Protein AF-A0A453Q6X0-F1 (afdb_monomer)

Sequence (307 aa):
RCALESARAFFRGRHAAYLYRAGRNLEDGELSPACMADAFRCLGKAARAALCAIARHLRLRTDVFNQLLDDTPLPVNEVSSSELLVAYTHEQLQSGQTLMGCPSRSSMPQVDRGFVTLVASDYPGIEVCDPNGHWYLADGVSGPNNLLLLTGRALSHVTAGLCPISQYRVTNENRASLTFRLVPHANAILDCSPILAAGHCIRRVYQPIPASQFMDDSYAEEHAVSSHLEEPSESQGNFVSDPSLRSVLSDPLSGAFLEDAMVLQCGHSFGGVMLKKVIEMARCTICNGEVDPSSLFPNLVFCYEQL

InterPro domains:
  IPR027443 Isopenicillin N synthase-like superfamily [G3DSA:2.60.120.330] (25-223)

pLDDT: mean 77.74, std 18.48, range [28.22, 97.06]

Mean predicted aligned error: 14.24 Å

Radius of gyration: 21.09 Å; Cα contacts (8 Å, |Δi|>4): 521; chains: 1; bounding box: 69×43×52 Å

Organism: Aegilops tauschii subsp. strangulata (NCBI:txid200361)

Solvent-accessible surface area (backbone atoms only — not comparable to full-atom values): 17882 Å² total; per-residue (Å²): 95,71,40,54,56,28,42,47,62,67,37,66,96,45,80,50,72,47,81,45,43,56,66,59,80,76,59,96,86,64,84,74,55,56,53,52,70,59,47,46,52,54,50,50,53,52,52,53,50,49,50,25,52,51,26,46,75,72,64,44,60,56,65,71,62,56,82,36,39,65,62,87,75,66,60,90,94,41,59,51,64,32,40,33,40,36,38,35,39,64,82,72,82,88,74,98,71,88,78,85,87,72,82,83,63,39,82,48,81,41,68,50,64,28,37,40,33,42,38,39,44,77,51,57,36,37,30,35,50,48,94,87,72,49,76,41,72,69,32,73,80,43,46,82,87,48,70,48,79,40,35,5,46,47,35,15,48,36,44,58,54,76,43,64,63,41,38,32,30,41,78,49,56,68,30,37,36,41,40,36,39,44,30,56,23,62,87,22,70,45,42,35,63,68,41,46,73,63,70,49,87,70,59,86,86,59,58,74,40,48,32,45,58,53,58,50,53,54,50,53,48,66,71,55,56,83,73,64,90,80,84,83,76,90,77,96,74,86,87,70,89,74,75,52,68,66,63,73,50,19,18,90,77,71,66,45,69,30,46,68,18,29,28,41,88,88,70,53,70,37,12,63,61,52,31,55,50,32,58,76,64,35,28,38,90,84,80,65,44,83,47,59,79,89,62,53,42,76,34,69,89,40,42,80,87,83,123

Secondary structure (DSSP, 8-state):
-HHHHHHHHHTTT--EEEEE-TTPPPPTT----TTHHHHHHHHHHHHHHHHHHHHHHTT--TTTTGGGS--SSPPTTPPPS-EEEEEE-------S---SS----TTS-EE--SSEEEEEESS--EEEE-TTS-EEESSTT--TT--EEEE-HHHHHHTTTSSPPPEEEE---S-EEEEEEE---TT-EE--HHHHHTTPPPPTT---EEHHHHHHHHHHHHHHTTS---PPPP-------PPPHHHHHB-TTT--B-TT-EE-TTS-EE-HHHHHHHHHHTB-TTT--B--GGG-EE-TTT--S--

Structure (mmCIF, N/CA/C/O backbone):
data_AF-A0A453Q6X0-F1
#
_entry.id   AF-A0A453Q6X0-F1
#
loop_
_atom_site.group_PDB
_atom_site.id
_atom_site.type_symbol
_atom_site.label_atom_id
_atom_site.label_alt_id
_atom_site.label_comp_id
_atom_site.label_asym_id
_atom_site.label_entity_id
_atom_site.label_seq_id
_atom_site.pdbx_PDB_ins_code
_atom_site.Cartn_x
_atom_site.Cartn_y
_atom_site.Cartn_z
_atom_site.occupancy
_atom_site.B_iso_or_equiv
_atom_site.auth_seq_id
_atom_site.auth_comp_id
_atom_site.auth_asym_id
_atom_site.auth_atom_id
_atom_site.pdbx_PDB_model_num
ATOM 1 N N . ARG A 1 1 ? 5.438 -10.560 -11.355 1.00 78.50 1 ARG A N 1
ATOM 2 C CA . ARG A 1 1 ? 6.439 -11.280 -12.181 1.00 78.50 1 ARG A CA 1
ATOM 3 C C . ARG A 1 1 ? 6.701 -10.613 -13.535 1.00 78.50 1 ARG A C 1
ATOM 5 O O . ARG A 1 1 ? 7.799 -10.104 -13.687 1.00 78.50 1 ARG A O 1
ATOM 12 N N . CYS A 1 2 ? 5.736 -10.526 -14.463 1.00 85.12 2 CYS A N 1
ATOM 13 C CA . CYS A 1 2 ? 5.959 -9.925 -15.797 1.00 85.12 2 CYS A CA 1
ATOM 14 C C . CYS A 1 2 ? 6.582 -8.518 -15.740 1.00 85.12 2 CYS A C 1
ATOM 16 O O . CYS A 1 2 ? 7.540 -8.230 -16.444 1.00 85.12 2 CYS A O 1
ATOM 18 N N . ALA A 1 3 ? 6.099 -7.669 -14.830 1.00 86.50 3 ALA A N 1
ATOM 19 C CA . ALA A 1 3 ? 6.647 -6.331 -14.611 1.00 86.50 3 ALA A CA 1
ATOM 20 C C . ALA A 1 3 ? 8.108 -6.321 -14.121 1.00 86.50 3 ALA A C 1
ATOM 22 O O . ALA A 1 3 ? 8.879 -5.457 -14.518 1.00 86.50 3 ALA A O 1
ATOM 23 N N . LEU A 1 4 ? 8.511 -7.300 -13.306 1.00 86.56 4 LEU A N 1
ATOM 24 C CA . LEU A 1 4 ? 9.876 -7.422 -12.786 1.00 86.56 4 LEU A CA 1
ATOM 25 C C . LEU A 1 4 ? 10.843 -7.896 -13.884 1.00 86.56 4 LEU A C 1
ATOM 27 O O . LEU A 1 4 ? 11.937 -7.361 -14.039 1.00 86.56 4 LEU A O 1
ATOM 31 N N . GLU A 1 5 ? 10.404 -8.860 -14.696 1.00 86.88 5 GLU A N 1
ATOM 32 C CA . GLU A 1 5 ? 11.143 -9.327 -15.874 1.00 86.88 5 GLU A CA 1
ATOM 33 C C . GLU A 1 5 ? 11.280 -8.206 -16.915 1.00 86.88 5 GLU A C 1
ATOM 35 O O . GLU A 1 5 ? 12.369 -7.995 -17.455 1.00 86.88 5 GLU A O 1
ATOM 40 N N . SER A 1 6 ? 10.212 -7.430 -17.136 1.00 86.12 6 SER A N 1
ATOM 41 C CA . SER A 1 6 ? 10.256 -6.254 -18.004 1.00 86.12 6 SER A CA 1
ATOM 42 C C . SER A 1 6 ? 11.186 -5.173 -17.465 1.00 86.12 6 SER A C 1
ATOM 44 O O . SER A 1 6 ? 11.916 -4.586 -18.257 1.00 86.12 6 SER A O 1
ATOM 46 N N . ALA A 1 7 ? 11.176 -4.900 -16.159 1.00 83.56 7 ALA A N 1
ATOM 47 C CA . ALA A 1 7 ? 12.084 -3.941 -15.537 1.00 83.56 7 ALA A CA 1
ATOM 48 C C . ALA A 1 7 ? 13.543 -4.350 -15.757 1.00 83.56 7 ALA A C 1
ATOM 50 O O . ALA A 1 7 ? 14.351 -3.560 -16.240 1.00 83.56 7 ALA A O 1
ATOM 51 N N . ARG A 1 8 ? 13.866 -5.622 -15.500 1.00 82.56 8 ARG A N 1
ATOM 52 C CA . ARG A 1 8 ? 15.209 -6.160 -15.728 1.00 82.56 8 ARG A CA 1
ATOM 53 C C . ARG A 1 8 ? 15.621 -6.051 -17.196 1.00 82.56 8 ARG A C 1
ATOM 55 O O . ARG A 1 8 ? 16.761 -5.700 -17.468 1.00 82.56 8 ARG A O 1
ATOM 62 N N . ALA A 1 9 ? 14.724 -6.358 -18.136 1.00 85.00 9 ALA A N 1
ATOM 63 C CA . ALA A 1 9 ? 14.991 -6.228 -19.569 1.00 85.00 9 ALA A CA 1
ATOM 64 C C . ALA A 1 9 ? 15.218 -4.766 -19.988 1.00 85.00 9 ALA A C 1
ATOM 66 O O . ALA A 1 9 ? 16.146 -4.489 -20.745 1.00 85.00 9 ALA A O 1
ATOM 67 N N . PHE A 1 10 ? 14.401 -3.853 -19.463 1.00 83.38 10 PHE A N 1
ATOM 68 C CA . PHE A 1 10 ? 14.448 -2.421 -19.747 1.00 83.38 10 PHE A CA 1
ATOM 69 C C . PHE A 1 10 ? 15.750 -1.771 -19.261 1.00 83.38 10 PHE A C 1
ATOM 71 O O . PHE A 1 10 ? 16.354 -0.978 -19.979 1.00 83.38 10 PHE A O 1
ATOM 78 N N . PHE A 1 11 ? 16.224 -2.157 -18.074 1.00 81.19 11 PHE A N 1
ATOM 79 C CA . PHE A 1 11 ? 17.440 -1.612 -17.467 1.00 81.19 11 PHE A CA 1
ATOM 80 C C . PHE A 1 11 ? 18.715 -2.417 -17.756 1.00 81.19 11 PHE A C 1
ATOM 82 O O . PHE A 1 11 ? 19.751 -2.158 -17.144 1.00 81.19 11 PHE A O 1
ATOM 89 N N . ARG A 1 12 ? 18.695 -3.387 -18.685 1.00 74.38 12 ARG A N 1
ATOM 90 C CA . ARG A 1 12 ? 19.903 -4.169 -19.012 1.00 74.38 12 ARG A CA 1
ATOM 91 C C . ARG A 1 12 ? 21.074 -3.245 -19.360 1.00 74.38 12 ARG A C 1
ATOM 93 O O . ARG A 1 12 ? 21.034 -2.528 -20.357 1.00 74.38 12 ARG A O 1
ATOM 100 N N . GLY A 1 13 ? 22.130 -3.308 -18.546 1.00 61.44 13 GLY A N 1
ATOM 101 C CA . GLY A 1 13 ? 23.360 -2.535 -18.734 1.00 61.44 13 GLY A CA 1
ATOM 102 C C . GLY A 1 13 ? 23.286 -1.071 -18.289 1.00 61.44 13 GLY A C 1
ATOM 103 O O . GLY A 1 13 ? 24.165 -0.297 -18.661 1.00 61.44 13 GLY A O 1
ATOM 104 N N . ARG A 1 14 ? 22.258 -0.663 -17.529 1.00 66.62 14 ARG A N 1
ATOM 105 C CA . ARG A 1 14 ? 22.134 0.692 -16.968 1.00 66.62 14 ARG A CA 1
ATOM 106 C C . ARG A 1 14 ? 21.664 0.633 -15.516 1.00 66.62 14 ARG A C 1
ATOM 108 O O . ARG A 1 14 ? 20.667 -0.015 -15.219 1.00 66.62 14 ARG A O 1
ATOM 115 N N . HIS A 1 15 ? 22.333 1.371 -14.633 1.00 62.19 15 HIS A N 1
ATOM 116 C CA . HIS A 1 15 ? 21.736 1.739 -13.351 1.00 62.19 15 HIS A CA 1
ATOM 117 C C . HIS A 1 15 ? 20.676 2.793 -13.608 1.00 62.19 15 HIS A C 1
ATOM 119 O O . HIS A 1 15 ? 20.995 3.878 -14.097 1.00 62.19 15 HIS A O 1
ATOM 125 N N . ALA A 1 16 ? 19.429 2.479 -13.294 1.00 74.94 16 ALA A N 1
ATOM 126 C CA . ALA A 1 16 ? 18.369 3.462 -13.370 1.00 74.94 16 ALA A CA 1
ATOM 127 C C . ALA A 1 16 ? 17.173 3.049 -12.516 1.00 74.94 16 ALA A C 1
ATOM 129 O O . ALA A 1 16 ? 16.950 1.876 -12.203 1.00 74.94 16 ALA A O 1
ATOM 130 N N . ALA A 1 17 ? 16.410 4.069 -12.147 1.00 83.50 17 ALA A N 1
ATOM 131 C CA . ALA A 1 17 ? 15.109 3.936 -11.537 1.00 83.50 17 ALA A CA 1
ATOM 132 C C . ALA A 1 17 ? 14.078 4.629 -12.430 1.00 83.50 17 ALA A C 1
ATOM 134 O O . ALA A 1 17 ? 14.385 5.619 -13.093 1.00 83.50 17 ALA A O 1
ATOM 135 N N . TYR A 1 18 ? 12.862 4.098 -12.453 1.00 85.62 18 TYR A N 1
ATOM 136 C CA . TYR A 1 18 ? 11.729 4.661 -13.172 1.00 85.62 18 TYR A CA 1
ATOM 137 C C . TYR A 1 18 ? 10.544 4.786 -12.222 1.00 85.62 18 TYR A C 1
ATOM 139 O O . TYR A 1 18 ? 10.193 3.826 -11.534 1.00 85.62 18 TYR A O 1
ATOM 147 N N . LEU A 1 19 ? 9.938 5.971 -12.179 1.00 89.50 19 LEU A N 1
ATOM 148 C CA . LEU A 1 19 ? 8.783 6.258 -11.339 1.00 89.50 19 LEU A CA 1
ATOM 149 C C . LEU A 1 19 ? 7.517 6.289 -12.194 1.00 89.50 19 LEU A C 1
ATOM 151 O O . LEU A 1 19 ? 7.343 7.165 -13.039 1.00 89.50 19 LEU A O 1
ATOM 155 N N . TYR A 1 20 ? 6.612 5.354 -11.931 1.00 90.44 20 TYR A N 1
ATOM 156 C CA . TYR A 1 20 ? 5.294 5.303 -12.541 1.00 90.44 20 TYR A CA 1
ATOM 157 C C . TYR A 1 20 ? 4.231 5.865 -11.588 1.00 90.44 20 TYR A C 1
ATOM 159 O O . TYR A 1 20 ? 4.155 5.468 -10.422 1.00 90.44 20 TYR A O 1
ATOM 167 N N . ARG A 1 21 ? 3.363 6.738 -12.108 1.00 90.25 21 ARG A N 1
ATOM 168 C CA . ARG A 1 21 ? 2.123 7.177 -11.452 1.00 90.25 21 ARG A CA 1
ATOM 169 C C . ARG A 1 21 ? 0.965 7.063 -12.438 1.00 90.25 21 ARG A C 1
ATOM 171 O O . ARG A 1 21 ? 1.082 7.509 -13.579 1.00 90.25 21 ARG A O 1
ATOM 178 N N . ALA A 1 22 ? -0.147 6.473 -12.006 1.00 89.06 22 ALA A N 1
ATOM 179 C CA . ALA A 1 22 ? -1.348 6.386 -12.833 1.00 89.06 22 ALA A CA 1
ATOM 180 C C . ALA A 1 22 ? -1.922 7.788 -13.112 1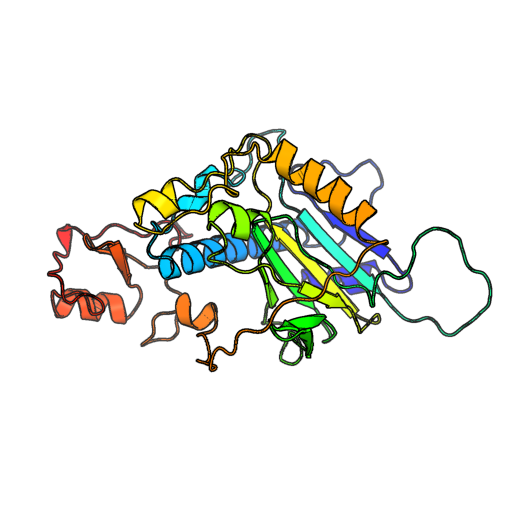.00 89.06 22 ALA A C 1
ATOM 182 O O . ALA A 1 22 ? -1.856 8.663 -12.253 1.00 89.06 22 ALA A O 1
ATOM 183 N N . GLY A 1 23 ? -2.447 8.006 -14.319 1.00 84.38 23 GLY A N 1
ATOM 184 C CA . GLY A 1 23 ? -2.973 9.307 -14.758 1.00 84.38 23 GLY A CA 1
ATOM 185 C C . GLY A 1 23 ? -1.914 10.318 -15.222 1.00 84.38 23 GLY A C 1
ATOM 186 O O . GLY A 1 23 ? -2.263 11.322 -15.837 1.00 84.38 23 GLY A O 1
ATOM 187 N N . ARG A 1 24 ? -0.615 10.056 -15.002 1.00 83.44 24 ARG A N 1
ATOM 188 C CA . ARG A 1 24 ? 0.470 10.881 -15.555 1.00 83.44 24 ARG A CA 1
ATOM 189 C C . ARG A 1 24 ? 0.661 10.562 -17.041 1.00 83.44 24 ARG A C 1
ATOM 191 O O . ARG A 1 24 ? 0.885 9.408 -17.402 1.00 83.44 24 ARG A O 1
ATOM 198 N N . ASN A 1 25 ? 0.631 11.590 -17.886 1.00 71.44 25 ASN A N 1
ATOM 199 C CA . ASN A 1 25 ? 1.015 11.456 -19.289 1.00 71.44 25 ASN A CA 1
ATOM 200 C C . ASN A 1 25 ? 2.536 11.282 -19.391 1.00 71.44 25 ASN A C 1
ATOM 202 O O . ASN A 1 25 ? 3.287 12.022 -18.755 1.00 71.44 25 ASN A O 1
ATOM 206 N N . LEU A 1 26 ? 2.974 10.300 -20.179 1.00 66.56 26 LEU A N 1
ATOM 207 C CA . LEU A 1 26 ? 4.373 10.178 -20.585 1.00 66.56 26 LEU A CA 1
ATOM 208 C C . LEU A 1 26 ? 4.718 11.373 -21.475 1.00 66.56 26 LEU A C 1
ATOM 210 O O . LEU A 1 26 ? 3.957 11.691 -22.390 1.00 66.56 26 LEU A O 1
ATOM 214 N N . GLU A 1 27 ? 5.837 12.037 -21.198 1.00 68.31 27 GLU A N 1
ATOM 215 C CA . GLU A 1 27 ? 6.343 13.079 -22.091 1.00 68.31 27 GLU A CA 1
ATOM 216 C C . GLU A 1 27 ? 6.823 12.449 -23.408 1.00 68.31 27 GLU A C 1
ATOM 218 O O . GLU A 1 27 ? 7.239 11.285 -23.441 1.00 68.31 27 GLU A O 1
ATOM 223 N N . ASP A 1 28 ? 6.754 13.204 -24.509 1.00 51.12 28 ASP A N 1
ATOM 224 C CA . ASP A 1 28 ? 7.147 12.715 -25.834 1.00 51.12 28 ASP A CA 1
ATOM 225 C C . ASP A 1 28 ? 8.593 12.180 -25.814 1.00 51.12 28 ASP A C 1
ATOM 227 O O . ASP A 1 28 ? 9.557 12.924 -25.638 1.00 51.12 28 ASP A O 1
ATOM 231 N N . GLY A 1 29 ? 8.742 10.865 -26.011 1.00 59.56 29 GLY A N 1
ATOM 232 C CA . GLY A 1 29 ? 10.034 10.171 -26.046 1.00 59.56 29 GLY A CA 1
ATOM 233 C C . GLY A 1 29 ? 10.460 9.478 -24.744 1.00 59.56 29 GLY A C 1
ATOM 234 O O . GLY A 1 29 ? 11.485 8.790 -24.750 1.00 59.56 29 GLY A O 1
ATOM 235 N N . GLU A 1 30 ? 9.696 9.586 -23.651 1.00 69.94 30 GLU A N 1
ATOM 236 C CA . GLU A 1 30 ? 9.979 8.851 -22.412 1.00 69.94 30 GLU A CA 1
ATOM 237 C C . GLU A 1 30 ? 9.605 7.366 -22.581 1.00 69.94 30 GLU A C 1
ATOM 239 O O . GLU A 1 30 ? 8.441 6.992 -22.734 1.00 69.94 30 GLU A O 1
ATOM 244 N N . LEU A 1 31 ? 10.610 6.486 -22.586 1.00 77.31 31 LEU A N 1
ATOM 245 C CA . LEU A 1 31 ? 10.380 5.043 -22.627 1.00 77.31 31 LEU A CA 1
ATOM 246 C C . LEU A 1 31 ? 10.030 4.545 -21.221 1.00 77.31 31 LEU A C 1
ATOM 248 O O . LEU A 1 31 ? 10.704 4.887 -20.252 1.00 77.31 31 LEU A O 1
ATOM 252 N N . SER A 1 32 ? 9.015 3.689 -21.118 1.00 82.56 32 SER A N 1
ATOM 253 C CA . SER A 1 32 ? 8.629 3.039 -19.864 1.00 82.56 32 SER A CA 1
ATOM 254 C C . SER A 1 32 ? 8.805 1.522 -19.954 1.00 82.56 32 SER A C 1
ATOM 256 O O . SER A 1 32 ? 8.645 0.942 -21.035 1.00 82.56 32 SER A O 1
ATOM 258 N N . PRO A 1 33 ? 9.123 0.844 -18.836 1.00 85.06 33 PRO A N 1
ATOM 259 C CA . PRO A 1 33 ? 9.022 -0.605 -18.774 1.00 85.06 33 PRO A CA 1
ATOM 260 C C . PRO A 1 33 ? 7.600 -1.068 -19.141 1.00 85.06 33 PRO A C 1
ATOM 262 O O . PRO A 1 33 ? 6.609 -0.413 -18.817 1.00 85.06 33 PRO A O 1
ATOM 265 N N . ALA A 1 34 ? 7.470 -2.221 -19.793 1.00 86.94 34 ALA A N 1
ATOM 266 C CA . ALA A 1 34 ? 6.162 -2.792 -20.093 1.00 86.94 34 ALA A CA 1
ATOM 267 C C . ALA A 1 34 ? 5.459 -3.282 -18.812 1.00 86.94 34 ALA A C 1
ATOM 269 O O . ALA A 1 34 ? 6.093 -3.600 -17.805 1.00 86.94 34 ALA A O 1
ATOM 270 N N . CYS A 1 35 ? 4.129 -3.410 -18.868 1.00 89.44 35 CYS A N 1
ATOM 271 C CA . CYS A 1 35 ? 3.278 -3.918 -17.779 1.00 89.44 35 CYS A CA 1
ATOM 272 C C . CYS A 1 35 ? 3.203 -3.035 -16.513 1.00 89.44 35 CYS A C 1
ATOM 274 O O . CYS A 1 35 ? 2.680 -3.497 -15.498 1.00 89.44 35 CYS A O 1
ATOM 276 N N . MET A 1 36 ? 3.694 -1.787 -16.530 1.00 91.00 36 MET A N 1
ATOM 277 C CA . MET A 1 36 ? 3.682 -0.922 -15.334 1.00 91.00 36 MET A CA 1
ATOM 278 C C . MET A 1 36 ? 2.273 -0.554 -14.873 1.00 91.00 36 MET A C 1
ATOM 280 O O . MET A 1 36 ? 1.993 -0.616 -13.680 1.00 91.00 36 MET A O 1
ATOM 284 N N . ALA A 1 37 ? 1.364 -0.264 -15.807 1.00 90.69 37 ALA A N 1
ATOM 285 C CA . ALA A 1 37 ? -0.033 0.022 -15.485 1.00 90.69 37 ALA A CA 1
ATOM 286 C C . ALA A 1 37 ? -0.723 -1.167 -14.790 1.00 90.69 37 ALA A C 1
ATOM 288 O O . ALA A 1 37 ? -1.415 -0.996 -13.787 1.00 90.69 37 ALA A O 1
ATOM 289 N N . ASP A 1 38 ? -0.491 -2.390 -15.275 1.00 92.12 38 ASP A N 1
ATOM 290 C CA . ASP A 1 38 ? -1.067 -3.596 -14.675 1.00 92.12 38 ASP A CA 1
ATOM 291 C C . ASP A 1 38 ? -0.429 -3.926 -13.328 1.00 92.12 38 ASP A C 1
ATOM 293 O O . ASP A 1 38 ? -1.135 -4.293 -12.390 1.00 92.12 38 ASP A O 1
ATOM 297 N N . ALA A 1 39 ? 0.887 -3.739 -13.194 1.00 92.75 39 ALA A N 1
ATOM 298 C CA . ALA A 1 39 ? 1.575 -3.888 -11.917 1.00 92.75 39 ALA A CA 1
ATOM 299 C C . ALA A 1 39 ? 1.044 -2.901 -10.876 1.00 92.75 39 ALA A C 1
ATOM 301 O O . ALA A 1 39 ? 0.718 -3.316 -9.766 1.00 92.75 39 ALA A O 1
ATOM 302 N N . PHE A 1 40 ? 0.902 -1.626 -11.245 1.00 93.94 40 PHE A N 1
ATOM 303 C CA . PHE A 1 40 ? 0.339 -0.587 -10.387 1.00 93.94 40 PHE A CA 1
ATOM 304 C C . PHE A 1 40 ? -1.074 -0.956 -9.935 1.00 93.94 40 PHE A C 1
ATOM 306 O O . PHE A 1 40 ? -1.373 -0.926 -8.745 1.00 93.94 40 PHE A O 1
ATOM 313 N N . ARG A 1 41 ? -1.928 -1.388 -10.871 1.00 92.88 41 ARG A N 1
ATOM 314 C CA . ARG A 1 41 ? -3.296 -1.824 -10.575 1.00 92.88 41 ARG A CA 1
ATOM 315 C C . ARG A 1 41 ? -3.312 -3.000 -9.598 1.00 92.88 41 ARG A C 1
ATOM 317 O O . ARG A 1 41 ? -3.993 -2.936 -8.580 1.00 92.88 41 ARG A O 1
ATOM 324 N N . CYS A 1 42 ? -2.560 -4.063 -9.880 1.00 92.88 42 CYS A N 1
ATOM 325 C CA . CYS A 1 42 ? -2.529 -5.270 -9.050 1.00 92.88 42 CYS A CA 1
ATOM 326 C C . CYS A 1 42 ? -1.951 -5.009 -7.653 1.00 92.88 42 CYS A C 1
ATOM 328 O O . CYS A 1 42 ? -2.519 -5.469 -6.662 1.00 92.88 42 CYS A O 1
ATOM 330 N N . LEU A 1 43 ? -0.855 -4.250 -7.558 1.00 94.12 43 LEU A N 1
ATOM 331 C CA . LEU A 1 43 ? -0.252 -3.877 -6.276 1.00 94.12 43 LEU A CA 1
ATOM 332 C C . LEU A 1 43 ? -1.165 -2.931 -5.489 1.00 94.12 43 LEU A C 1
ATOM 334 O O . LEU A 1 43 ? -1.324 -3.117 -4.287 1.00 94.12 43 LEU A O 1
ATOM 338 N N . GLY A 1 44 ? -1.855 -2.004 -6.157 1.00 94.50 44 GLY A N 1
ATOM 339 C CA . GLY A 1 44 ? -2.870 -1.153 -5.535 1.00 94.50 44 GLY A CA 1
ATOM 340 C C . GLY A 1 44 ? -4.018 -1.953 -4.919 1.00 94.50 44 GLY A C 1
ATOM 341 O O . GLY A 1 44 ? -4.393 -1.705 -3.772 1.00 94.50 44 GLY A O 1
ATOM 342 N N . LYS A 1 45 ? -4.528 -2.973 -5.625 1.00 93.06 45 LYS A N 1
ATOM 343 C CA . LYS A 1 45 ? -5.541 -3.894 -5.073 1.00 93.06 45 LYS A CA 1
ATOM 344 C C . LYS A 1 45 ? -5.019 -4.630 -3.836 1.00 93.06 45 LYS A C 1
ATOM 346 O O . LYS A 1 45 ? -5.697 -4.662 -2.810 1.00 93.06 45 LYS A O 1
ATOM 351 N N . ALA A 1 46 ? -3.806 -5.178 -3.912 1.00 94.31 46 ALA A N 1
ATOM 352 C CA . ALA A 1 46 ? -3.181 -5.885 -2.795 1.00 94.31 46 ALA A CA 1
ATOM 353 C C . ALA A 1 46 ? -2.951 -4.969 -1.579 1.00 94.31 46 ALA A C 1
ATOM 355 O O . ALA A 1 46 ? -3.197 -5.378 -0.445 1.00 94.31 46 ALA A O 1
ATOM 356 N N . ALA A 1 47 ? -2.540 -3.719 -1.803 1.00 95.69 47 ALA A N 1
ATOM 357 C CA . ALA A 1 47 ? -2.300 -2.741 -0.746 1.00 95.69 47 ALA A CA 1
ATOM 358 C C . ALA A 1 47 ? -3.598 -2.346 -0.026 1.00 95.69 47 ALA A C 1
ATOM 360 O O . ALA A 1 47 ? -3.635 -2.291 1.203 1.00 95.69 47 ALA A O 1
ATOM 361 N N . ARG A 1 48 ? -4.693 -2.146 -0.773 1.00 94.62 48 ARG A N 1
ATOM 362 C CA . ARG A 1 48 ? -6.022 -1.895 -0.191 1.00 94.62 48 ARG A CA 1
ATOM 363 C C . ARG A 1 48 ? -6.521 -3.094 0.616 1.00 94.62 48 ARG A C 1
ATOM 365 O O . ARG A 1 48 ? -7.012 -2.912 1.727 1.00 94.62 48 ARG A O 1
ATOM 372 N N . ALA A 1 49 ? -6.332 -4.315 0.116 1.00 93.31 49 ALA A N 1
ATOM 373 C CA . ALA A 1 49 ? -6.678 -5.527 0.861 1.00 93.31 49 ALA A CA 1
ATOM 374 C C . ALA A 1 49 ? -5.863 -5.661 2.163 1.00 93.31 49 ALA A C 1
ATOM 376 O O . ALA A 1 49 ? -6.418 -6.017 3.205 1.00 93.31 49 ALA A O 1
ATOM 377 N N . ALA A 1 50 ? -4.571 -5.314 2.133 1.00 94.88 50 ALA A N 1
ATOM 378 C CA . ALA A 1 50 ? -3.728 -5.260 3.326 1.00 94.88 50 ALA A CA 1
ATOM 379 C C . ALA A 1 50 ? -4.244 -4.232 4.347 1.00 94.88 50 ALA A C 1
ATOM 381 O O . ALA A 1 50 ? -4.366 -4.559 5.526 1.00 94.88 50 ALA A O 1
ATOM 382 N N . LEU A 1 51 ? -4.632 -3.029 3.909 1.00 94.69 51 LEU A N 1
ATOM 383 C CA . LEU A 1 51 ? -5.249 -2.032 4.793 1.00 94.69 51 LEU A CA 1
ATOM 384 C C . LEU A 1 51 ? -6.553 -2.525 5.424 1.00 94.69 51 LEU A C 1
ATOM 386 O O . LEU A 1 51 ? -6.784 -2.293 6.608 1.00 94.69 51 LEU A O 1
ATOM 390 N N . CYS A 1 52 ? -7.380 -3.246 4.672 1.00 91.94 52 CYS A N 1
ATOM 391 C CA . CYS A 1 52 ? -8.623 -3.812 5.195 1.00 91.94 52 CYS A CA 1
ATOM 392 C C . CYS A 1 52 ? -8.360 -4.901 6.248 1.00 91.94 52 CYS A C 1
ATOM 394 O O . CYS A 1 52 ? -9.075 -4.993 7.250 1.00 91.94 52 CYS A O 1
ATOM 396 N N . ALA A 1 53 ? -7.315 -5.713 6.056 1.00 92.12 53 ALA A N 1
ATOM 397 C CA . ALA A 1 53 ? -6.862 -6.683 7.052 1.00 92.12 53 ALA A CA 1
ATOM 398 C C . ALA A 1 53 ? -6.359 -5.996 8.332 1.00 92.12 53 ALA A C 1
ATOM 400 O O . ALA A 1 53 ? -6.721 -6.416 9.433 1.00 92.12 53 ALA A O 1
ATOM 401 N N . ILE A 1 54 ? -5.587 -4.915 8.192 1.00 91.75 54 ILE A N 1
ATOM 402 C CA . ILE A 1 54 ? -5.103 -4.105 9.316 1.00 91.75 54 ILE A CA 1
ATOM 403 C C . ILE A 1 54 ? -6.279 -3.465 10.064 1.00 91.75 54 ILE A C 1
ATOM 405 O O . ILE A 1 54 ? -6.365 -3.582 11.284 1.00 91.75 54 ILE A O 1
ATOM 409 N N . ALA A 1 55 ? -7.237 -2.870 9.350 1.00 89.81 55 ALA A N 1
ATOM 410 C CA . ALA A 1 55 ? -8.442 -2.296 9.943 1.00 89.81 55 ALA A CA 1
ATOM 411 C C . ALA A 1 55 ? -9.201 -3.328 10.793 1.00 89.81 55 ALA A C 1
ATOM 413 O O . ALA A 1 55 ? -9.536 -3.059 11.945 1.00 89.81 55 ALA A O 1
ATOM 414 N N . ARG A 1 56 ? -9.392 -4.547 10.270 1.00 89.19 56 ARG A N 1
ATOM 415 C CA . ARG A 1 56 ? -9.999 -5.662 11.017 1.00 89.19 56 ARG A CA 1
ATOM 416 C C . ARG A 1 56 ? -9.213 -6.041 12.263 1.00 89.19 56 ARG A C 1
ATOM 418 O O . ARG A 1 56 ? -9.821 -6.275 13.305 1.00 89.19 56 ARG A O 1
ATOM 425 N N . HIS A 1 57 ? -7.888 -6.117 12.160 1.00 87.69 57 HIS A N 1
ATOM 426 C CA . HIS A 1 57 ? -7.026 -6.426 13.300 1.00 87.69 57 HIS A CA 1
ATOM 427 C C . HIS A 1 57 ? -7.183 -5.383 14.418 1.00 87.69 57 HIS A C 1
ATOM 429 O O . HIS A 1 57 ? -7.280 -5.736 15.591 1.00 87.69 57 HIS A O 1
ATOM 435 N N . LEU A 1 58 ? -7.340 -4.112 14.042 1.00 85.81 58 LEU A N 1
ATOM 436 C CA . LEU A 1 58 ? -7.605 -2.998 14.956 1.00 85.81 58 LEU A CA 1
ATOM 437 C C . LEU A 1 58 ? -9.076 -2.876 15.399 1.00 85.81 58 LEU A C 1
ATOM 439 O O . LEU A 1 58 ? -9.412 -1.951 16.141 1.00 85.81 58 LEU A O 1
ATOM 443 N N . ARG A 1 59 ? -9.943 -3.813 14.982 1.00 86.62 59 ARG A N 1
ATOM 444 C CA . ARG A 1 59 ? -11.396 -3.834 15.241 1.00 86.62 59 ARG A CA 1
ATOM 445 C C . ARG A 1 59 ? -12.147 -2.626 14.670 1.00 86.62 59 ARG A C 1
ATOM 447 O O . ARG A 1 59 ? -13.131 -2.166 15.243 1.00 86.62 59 ARG A O 1
ATOM 454 N N . LEU A 1 60 ? -11.690 -2.127 13.528 1.00 84.38 60 LEU A N 1
ATOM 455 C CA . LEU A 1 60 ? -12.328 -1.061 12.761 1.00 84.38 60 LEU A CA 1
ATOM 456 C C . LEU A 1 60 ? -13.187 -1.645 11.635 1.00 84.38 60 LEU A C 1
ATOM 458 O O . LEU A 1 60 ? -13.053 -2.815 11.263 1.00 84.38 60 LEU A O 1
ATOM 462 N N . ARG A 1 61 ? -14.038 -0.802 11.038 1.00 86.88 61 ARG A N 1
ATOM 463 C CA . ARG A 1 61 ? -14.704 -1.146 9.774 1.00 86.88 61 ARG A CA 1
ATOM 464 C C . ARG A 1 61 ? -13.648 -1.373 8.689 1.00 86.88 61 ARG A C 1
ATOM 466 O O . ARG A 1 61 ? -12.657 -0.651 8.631 1.00 86.88 61 ARG A O 1
ATOM 473 N N . THR A 1 62 ? -13.853 -2.360 7.822 1.00 84.50 62 THR A N 1
ATOM 474 C CA . THR A 1 62 ? -12.886 -2.731 6.772 1.00 84.50 62 THR A CA 1
ATOM 475 C C . THR A 1 62 ? -12.605 -1.601 5.786 1.00 84.50 62 THR A C 1
ATOM 477 O O . THR A 1 62 ? -11.500 -1.506 5.272 1.00 84.50 62 THR A O 1
ATOM 480 N N . ASP A 1 63 ? -13.585 -0.736 5.547 1.00 85.25 63 ASP A N 1
ATOM 481 C CA . ASP A 1 63 ? -13.548 0.388 4.611 1.00 85.25 63 ASP A CA 1
ATOM 482 C C . ASP A 1 63 ? -13.076 1.707 5.245 1.00 85.25 63 ASP A C 1
ATOM 484 O O . ASP A 1 63 ? -13.085 2.741 4.581 1.00 85.25 63 ASP A O 1
ATOM 488 N N . VAL A 1 64 ? -12.670 1.698 6.520 1.00 89.38 64 VAL A N 1
ATOM 489 C CA . VAL A 1 64 ? -12.387 2.916 7.299 1.00 89.38 64 VAL A CA 1
ATOM 490 C C . VAL A 1 64 ? -11.360 3.845 6.644 1.00 89.38 64 VAL A C 1
ATOM 492 O O . VAL A 1 64 ? -11.477 5.060 6.757 1.00 89.38 64 VAL A O 1
ATOM 495 N N . PHE A 1 65 ? -10.385 3.290 5.921 1.00 93.12 65 PHE A N 1
ATOM 496 C CA . PHE A 1 65 ? -9.327 4.064 5.268 1.00 93.12 65 PHE A CA 1
ATOM 497 C C . PHE A 1 65 ? -9.654 4.454 3.822 1.00 93.12 65 PHE A C 1
ATOM 499 O O . PHE A 1 65 ? -8.897 5.209 3.222 1.00 93.12 65 PHE A O 1
ATOM 506 N N . ASN A 1 66 ? -10.765 3.982 3.244 1.00 91.19 66 ASN A N 1
ATOM 507 C CA . ASN A 1 66 ? -11.058 4.190 1.821 1.00 91.19 66 ASN A CA 1
ATOM 508 C C . ASN A 1 66 ? -11.212 5.670 1.461 1.00 91.19 66 ASN A C 1
ATOM 510 O O . ASN A 1 66 ? -10.749 6.081 0.406 1.00 91.19 66 ASN A O 1
ATOM 514 N N . GLN A 1 67 ? -11.792 6.470 2.359 1.00 91.56 67 GLN A N 1
ATOM 515 C CA . GLN A 1 67 ? -11.982 7.913 2.167 1.00 91.56 67 GLN A CA 1
ATOM 516 C C . GLN A 1 67 ? -10.667 8.707 2.147 1.00 91.56 67 GLN A C 1
ATOM 518 O O . GLN A 1 67 ? -10.653 9.867 1.739 1.00 91.56 67 GLN A O 1
ATOM 523 N N . LEU A 1 68 ? -9.571 8.095 2.605 1.00 95.50 68 LEU A N 1
ATOM 524 C CA . LEU A 1 68 ? -8.241 8.698 2.626 1.00 95.50 68 LEU A CA 1
ATOM 525 C C . LEU A 1 68 ? -7.435 8.371 1.367 1.00 95.50 68 LEU A C 1
ATOM 527 O O . LEU A 1 68 ? -6.340 8.895 1.208 1.00 95.50 68 LEU A O 1
ATOM 531 N N . LEU A 1 69 ? -7.933 7.499 0.490 1.00 95.25 69 LEU A N 1
ATOM 532 C CA . LEU A 1 69 ? -7.230 7.019 -0.700 1.00 95.25 69 LEU A CA 1
ATOM 533 C C . LEU A 1 69 ? -7.831 7.615 -1.973 1.00 95.25 69 LEU A C 1
ATOM 535 O O . LEU A 1 69 ? -8.999 7.989 -1.979 1.00 95.25 69 LEU A O 1
ATOM 539 N N . ASP A 1 70 ? -7.051 7.641 -3.057 1.00 92.75 70 ASP A N 1
ATOM 540 C CA . ASP A 1 70 ? -7.567 8.029 -4.375 1.00 92.75 70 ASP A CA 1
ATOM 541 C C . ASP A 1 70 ? -8.755 7.136 -4.792 1.00 92.75 70 ASP A C 1
ATOM 543 O O . ASP A 1 70 ? -8.810 5.947 -4.432 1.00 92.75 70 ASP A O 1
ATOM 547 N N . ASP A 1 71 ? -9.659 7.664 -5.617 1.00 87.44 71 ASP A N 1
ATOM 548 C CA . ASP A 1 71 ? -10.757 6.884 -6.190 1.00 87.44 71 ASP A CA 1
ATOM 549 C C . ASP A 1 71 ? -10.243 5.778 -7.125 1.00 87.44 71 ASP A C 1
ATOM 551 O O . ASP A 1 71 ? -9.153 5.831 -7.703 1.00 87.44 71 ASP A O 1
ATOM 555 N N . THR A 1 72 ? -11.018 4.701 -7.248 1.00 83.94 72 THR A N 1
ATOM 556 C CA . THR A 1 72 ? -10.720 3.593 -8.164 1.00 83.94 72 THR A CA 1
ATOM 557 C C . THR A 1 72 ? -11.992 3.242 -8.942 1.00 83.94 72 THR A C 1
ATOM 559 O O . THR A 1 72 ? -12.891 2.651 -8.347 1.00 83.94 72 THR A O 1
ATOM 562 N N . PRO A 1 73 ? -12.087 3.568 -10.249 1.00 84.44 73 PRO A N 1
ATOM 563 C CA . PRO A 1 73 ? -11.061 4.193 -11.095 1.00 84.44 73 PRO A CA 1
ATOM 564 C C . PRO A 1 73 ? -10.782 5.663 -10.735 1.00 84.44 73 PRO A C 1
ATOM 566 O O . PRO A 1 73 ? -11.632 6.332 -10.160 1.00 84.44 73 PRO A O 1
ATOM 569 N N . LEU A 1 74 ? -9.589 6.150 -11.096 1.00 87.69 74 LEU A N 1
ATOM 570 C CA . LEU A 1 74 ? -9.216 7.557 -10.915 1.00 87.69 74 LEU A CA 1
ATOM 571 C C . LEU A 1 74 ? -10.122 8.473 -11.756 1.00 87.69 74 LEU A C 1
ATOM 573 O O . LEU A 1 74 ? -10.462 8.096 -12.886 1.00 87.69 74 LEU A O 1
ATOM 577 N N . PRO A 1 75 ? -10.469 9.676 -11.267 1.00 87.69 75 PRO A N 1
ATOM 578 C CA . PRO A 1 75 ? -11.207 10.653 -12.051 1.00 87.69 75 PRO A CA 1
ATOM 579 C C . PRO A 1 75 ? -10.422 11.110 -13.288 1.00 87.69 75 PRO A C 1
ATOM 581 O O . PRO A 1 75 ? -9.195 11.013 -13.372 1.00 87.69 75 PRO A O 1
ATOM 584 N N . VAL A 1 76 ? -11.146 11.610 -14.290 1.00 84.44 76 VAL A N 1
ATOM 585 C CA . VAL A 1 76 ? -10.543 12.061 -15.552 1.00 84.44 76 VAL A CA 1
ATOM 586 C C . VAL A 1 76 ? -9.605 13.244 -15.287 1.00 84.44 76 VAL A C 1
ATOM 588 O O . VAL A 1 76 ? -9.996 14.205 -14.635 1.00 84.44 76 VAL A O 1
ATOM 591 N N . ASN A 1 77 ? -8.397 13.195 -15.858 1.00 84.06 77 ASN A N 1
ATOM 592 C CA . ASN A 1 77 ? -7.317 14.183 -15.696 1.00 84.06 77 ASN A CA 1
ATOM 593 C C . ASN A 1 77 ? -6.700 14.269 -14.292 1.00 84.06 77 ASN A C 1
ATOM 595 O O . ASN A 1 77 ? -5.940 15.200 -14.024 1.00 84.06 77 ASN A O 1
ATOM 599 N N . GLU A 1 78 ? -6.974 13.303 -13.417 1.00 88.88 78 GLU A N 1
ATOM 600 C CA . GLU A 1 78 ? -6.294 13.210 -12.131 1.00 88.88 78 GLU A CA 1
ATOM 601 C C . GLU A 1 78 ? -5.099 12.262 -12.189 1.00 88.88 78 GLU A C 1
ATOM 603 O O . GLU A 1 78 ? -5.098 11.243 -12.883 1.00 88.88 78 GLU A O 1
ATOM 608 N N . VAL A 1 79 ? -4.061 12.618 -11.435 1.00 90.56 79 VAL A N 1
ATOM 609 C CA . VAL A 1 79 ? -2.867 11.797 -11.244 1.00 90.56 79 VAL A CA 1
ATOM 610 C C . VAL A 1 79 ? -2.964 11.159 -9.870 1.00 90.56 79 VAL A C 1
ATOM 612 O O . VAL A 1 79 ? -3.249 11.844 -8.892 1.00 90.56 79 VAL A O 1
ATOM 615 N N . SER A 1 80 ? -2.691 9.859 -9.788 1.00 92.62 80 SER A N 1
ATOM 616 C CA . SER A 1 80 ? -2.681 9.158 -8.508 1.00 92.62 80 SER A CA 1
ATOM 617 C C . SER A 1 80 ? -1.635 9.743 -7.562 1.00 92.62 80 SER A C 1
ATOM 619 O O . SER A 1 80 ? -0.499 10.027 -7.959 1.00 92.62 80 SER A O 1
ATOM 621 N N . SER A 1 81 ? -2.015 9.844 -6.293 1.00 93.81 81 SER A N 1
ATOM 622 C CA . SER A 1 81 ? -1.124 10.159 -5.178 1.00 93.81 81 SER A CA 1
ATOM 623 C C . SER A 1 81 ? -0.173 8.994 -4.887 1.00 93.81 81 SER A C 1
ATOM 625 O O . SER A 1 81 ? 0.951 9.195 -4.432 1.00 93.81 81 SER A O 1
ATOM 627 N N . SER A 1 82 ? -0.617 7.766 -5.171 1.00 94.56 82 SER A N 1
ATOM 628 C CA . SER A 1 82 ? 0.178 6.548 -5.013 1.00 94.56 82 SER A CA 1
ATOM 629 C C . SER A 1 82 ? 1.164 6.353 -6.162 1.00 94.56 82 SER A C 1
ATOM 631 O O . SER A 1 82 ? 0.952 6.789 -7.296 1.00 94.56 82 SER A O 1
ATOM 633 N N . GLU A 1 83 ? 2.254 5.646 -5.881 1.00 93.94 83 GLU A N 1
ATOM 634 C CA . GLU A 1 83 ? 3.391 5.558 -6.795 1.00 93.94 83 GLU A CA 1
ATOM 635 C C . GLU A 1 83 ? 3.924 4.138 -6.925 1.00 93.94 83 GLU A C 1
ATOM 637 O O . GLU A 1 83 ? 3.906 3.361 -5.971 1.00 93.94 83 GLU A O 1
ATOM 642 N N . LEU A 1 84 ? 4.477 3.825 -8.094 1.00 93.75 84 LEU A N 1
ATOM 643 C CA . LEU A 1 84 ? 5.238 2.608 -8.336 1.00 93.75 84 LEU A CA 1
ATOM 644 C C . LEU A 1 84 ? 6.653 2.976 -8.777 1.00 93.75 84 LEU A C 1
ATOM 646 O O . LEU A 1 84 ? 6.871 3.435 -9.896 1.00 93.75 84 LEU A O 1
ATOM 650 N N . LEU A 1 85 ? 7.620 2.741 -7.897 1.00 91.38 85 LEU A N 1
ATOM 651 C CA . LEU A 1 85 ? 9.036 2.854 -8.209 1.00 91.38 85 LEU A CA 1
ATOM 652 C C . LEU A 1 85 ? 9.553 1.515 -8.731 1.00 91.38 85 LEU A C 1
ATOM 654 O O . LEU A 1 85 ? 9.370 0.468 -8.110 1.00 91.38 85 LEU A O 1
ATOM 658 N N . VAL A 1 86 ? 10.237 1.564 -9.863 1.00 89.94 86 VAL A N 1
ATOM 659 C CA . VAL A 1 86 ? 10.938 0.437 -10.468 1.00 89.94 86 VAL A CA 1
ATOM 660 C C . VAL A 1 86 ? 12.420 0.739 -10.390 1.00 89.94 86 VAL A C 1
ATOM 662 O O . VAL A 1 86 ? 12.857 1.756 -10.919 1.00 89.94 86 VAL A O 1
ATOM 665 N N . ALA A 1 87 ? 13.200 -0.127 -9.761 1.00 86.31 87 ALA A N 1
ATOM 666 C CA . ALA A 1 87 ? 14.639 0.066 -9.641 1.00 86.31 87 ALA A CA 1
ATOM 667 C C . ALA A 1 87 ? 15.390 -1.181 -10.098 1.00 86.31 87 ALA A C 1
ATOM 669 O O . ALA A 1 87 ? 14.984 -2.305 -9.793 1.00 86.31 87 ALA A O 1
ATOM 670 N N . TYR A 1 88 ? 16.493 -0.967 -10.811 1.00 82.44 88 TYR A N 1
ATOM 671 C CA . TYR A 1 88 ? 17.488 -1.993 -11.083 1.00 82.44 88 TYR A CA 1
ATOM 672 C C . TYR A 1 88 ? 18.868 -1.460 -10.720 1.00 82.44 88 TYR A C 1
ATOM 674 O O . TYR A 1 88 ? 19.332 -0.453 -11.266 1.00 82.44 88 TYR A O 1
ATOM 682 N N . THR A 1 89 ? 19.514 -2.143 -9.788 1.00 68.81 89 THR A N 1
ATOM 683 C CA . THR A 1 89 ? 20.894 -1.881 -9.390 1.00 68.81 89 THR A CA 1
ATOM 684 C C . THR A 1 89 ? 21.751 -3.074 -9.823 1.00 68.81 89 THR A C 1
ATOM 686 O O . THR A 1 89 ? 21.277 -4.211 -9.823 1.00 68.81 89 THR A O 1
ATOM 689 N N . HIS A 1 90 ? 22.972 -2.817 -10.306 1.00 67.31 90 HIS A N 1
ATOM 690 C CA . HIS A 1 90 ? 23.917 -3.848 -10.743 1.00 67.31 90 HIS A CA 1
ATOM 691 C C . HIS A 1 90 ? 25.355 -3.418 -10.448 1.00 67.31 90 HIS A C 1
ATOM 693 O O . HIS A 1 90 ? 25.843 -2.518 -11.109 1.00 67.31 90 HIS A O 1
ATOM 699 N N . GLU A 1 91 ? 26.074 -4.029 -9.507 1.00 55.22 91 GLU A N 1
ATOM 700 C CA . GLU A 1 91 ? 27.477 -3.645 -9.285 1.00 55.22 91 GLU A CA 1
ATOM 701 C C . GLU A 1 91 ? 28.344 -3.874 -10.535 1.00 55.22 91 GLU A C 1
ATOM 703 O O . GLU A 1 91 ? 28.647 -5.008 -10.907 1.00 55.22 91 GLU A O 1
ATOM 708 N N . GLN A 1 92 ? 28.792 -2.786 -11.165 1.00 43.78 92 GLN A N 1
ATOM 709 C CA . GLN A 1 92 ? 29.869 -2.845 -12.139 1.00 43.78 92 GLN A CA 1
ATOM 710 C C . GLN A 1 92 ? 31.207 -2.701 -11.404 1.00 43.78 92 GLN A C 1
ATOM 712 O O . GLN A 1 92 ? 31.450 -1.710 -10.715 1.00 43.78 92 GLN A O 1
ATOM 717 N N . LEU A 1 93 ? 32.068 -3.713 -11.558 1.00 38.47 93 LEU A N 1
ATOM 718 C CA . LEU A 1 93 ? 33.458 -3.722 -11.102 1.00 38.47 93 LEU A CA 1
ATOM 719 C C . LEU A 1 93 ? 34.146 -2.368 -11.382 1.00 38.47 93 LEU A C 1
ATOM 721 O O . LEU A 1 93 ? 34.060 -1.840 -12.490 1.00 38.47 93 LEU A O 1
ATOM 725 N N . GLN A 1 94 ? 34.840 -1.856 -10.364 1.00 43.72 94 GLN A N 1
ATOM 726 C CA . GLN A 1 94 ? 35.635 -0.624 -10.317 1.00 43.72 94 GLN A CA 1
ATOM 727 C C . GLN A 1 94 ? 36.201 -0.132 -11.665 1.00 43.72 94 GLN A C 1
ATOM 729 O O . GLN A 1 94 ? 37.002 -0.810 -12.304 1.00 43.72 94 GLN A O 1
ATOM 734 N N . SER A 1 95 ? 35.925 1.128 -12.009 1.00 31.33 95 SER A N 1
ATOM 735 C CA . SER A 1 95 ? 36.920 1.993 -12.651 1.00 31.33 95 SER A CA 1
ATOM 736 C C . SER A 1 95 ? 36.610 3.452 -12.328 1.00 31.33 95 SER A C 1
ATOM 738 O O . SER A 1 95 ? 35.468 3.897 -12.427 1.00 31.33 95 SER A O 1
ATOM 740 N N . GLY A 1 96 ? 37.623 4.168 -11.843 1.00 35.62 96 GLY A N 1
ATOM 741 C CA . GLY A 1 96 ? 37.494 5.487 -11.241 1.00 35.62 96 GLY A CA 1
ATOM 742 C C . GLY A 1 96 ? 36.965 6.545 -12.204 1.00 35.62 96 GLY A C 1
ATOM 743 O O . GLY A 1 96 ? 37.689 7.005 -13.077 1.00 35.62 96 GLY A O 1
ATOM 744 N N . GLN A 1 97 ? 35.724 6.968 -11.985 1.00 33.06 97 GLN A N 1
ATOM 745 C CA . GLN A 1 97 ? 35.240 8.331 -12.198 1.00 33.06 97 GLN A CA 1
ATOM 746 C C . GLN A 1 97 ? 33.859 8.435 -11.551 1.00 33.06 97 GLN A C 1
ATOM 748 O O . GLN A 1 97 ? 32.842 8.010 -12.092 1.00 33.06 97 GLN A O 1
ATOM 753 N N . THR A 1 98 ? 33.846 8.965 -10.334 1.00 30.45 98 THR A N 1
ATOM 754 C CA . THR A 1 98 ? 32.647 9.364 -9.605 1.00 30.45 98 THR A CA 1
ATOM 755 C C . THR A 1 98 ? 31.917 10.450 -10.395 1.00 30.45 98 THR A C 1
ATOM 757 O O . THR A 1 98 ? 32.270 11.627 -10.318 1.00 30.45 98 THR A O 1
ATOM 760 N N . LEU A 1 99 ? 30.879 10.071 -11.150 1.00 32.91 99 LEU A N 1
ATOM 761 C CA . LEU A 1 99 ? 29.863 11.031 -11.570 1.00 32.91 99 LEU A CA 1
ATOM 762 C C . LEU A 1 99 ? 29.025 11.403 -10.340 1.00 32.91 99 LEU A C 1
ATOM 764 O O . LEU A 1 99 ? 28.271 10.607 -9.785 1.00 32.91 99 LEU A O 1
ATOM 768 N N . MET A 1 100 ? 29.241 12.637 -9.906 1.00 41.22 100 MET A N 1
ATOM 769 C CA . MET A 1 100 ? 28.516 13.375 -8.881 1.00 41.22 100 MET A CA 1
ATOM 770 C C . MET A 1 100 ? 26.998 13.324 -9.157 1.00 41.22 100 MET A C 1
ATOM 772 O O . MET A 1 100 ? 26.573 13.745 -10.230 1.00 41.22 100 MET A O 1
ATOM 776 N N . GLY A 1 101 ? 26.177 12.833 -8.215 1.00 28.22 101 GLY A N 1
ATOM 777 C CA . GLY A 1 101 ? 24.720 13.033 -8.308 1.00 28.22 101 GLY A CA 1
ATOM 778 C C . GLY A 1 101 ? 23.779 12.100 -7.539 1.00 28.22 101 GLY A C 1
ATOM 779 O O . GLY A 1 101 ? 22.613 12.451 -7.390 1.00 28.22 101 GLY A O 1
ATOM 780 N N . CYS A 1 102 ? 24.216 10.949 -7.022 1.00 33.31 102 CYS A N 1
ATOM 781 C CA . CYS A 1 102 ? 23.342 10.119 -6.183 1.00 33.31 102 CYS A CA 1
ATOM 782 C C . CYS A 1 102 ? 24.157 9.400 -5.099 1.00 33.31 102 CYS A C 1
ATOM 784 O O . CYS A 1 102 ? 24.898 8.471 -5.427 1.00 33.31 102 CYS A O 1
ATOM 786 N N . PRO A 1 103 ? 24.087 9.819 -3.821 1.00 30.97 103 PRO A N 1
ATOM 787 C CA . PRO A 1 103 ? 24.694 9.045 -2.750 1.00 30.97 103 PRO A CA 1
ATOM 788 C C . PRO A 1 103 ? 23.993 7.685 -2.691 1.00 30.97 103 PRO A C 1
ATOM 790 O O . PRO A 1 103 ? 22.764 7.618 -2.695 1.00 30.97 103 PRO A O 1
ATOM 793 N N . SER A 1 104 ? 24.766 6.600 -2.656 1.00 46.94 104 SER A N 1
ATOM 794 C CA . SER A 1 104 ? 24.237 5.259 -2.405 1.00 46.94 104 SER A CA 1
ATOM 795 C C . SER A 1 104 ? 23.633 5.249 -0.995 1.00 46.94 104 SER A C 1
ATOM 797 O O . SER A 1 104 ? 24.340 5.080 -0.007 1.00 46.94 104 SER A O 1
ATOM 799 N N . ARG A 1 105 ? 22.319 5.510 -0.893 1.00 50.56 105 ARG A N 1
ATOM 800 C CA . ARG A 1 105 ? 21.517 5.478 0.352 1.00 50.56 105 ARG A CA 1
ATOM 801 C C . ARG A 1 105 ? 21.254 4.044 0.841 1.00 50.56 105 ARG A C 1
ATOM 803 O O . ARG A 1 105 ? 20.438 3.849 1.736 1.00 50.56 105 ARG A O 1
ATOM 810 N N . SER A 1 106 ? 21.909 3.059 0.231 1.00 55.00 106 SER A N 1
ATOM 811 C CA . SER A 1 106 ? 21.676 1.621 0.385 1.00 55.00 106 SER A CA 1
ATOM 812 C C . SER A 1 106 ? 21.707 1.173 1.849 1.00 55.00 106 SER A C 1
ATOM 814 O O . SER A 1 106 ? 20.773 0.538 2.335 1.00 55.00 106 SER A O 1
ATOM 816 N N . SER A 1 107 ? 22.695 1.627 2.619 1.00 60.16 107 SER A N 1
ATOM 817 C CA . SER A 1 107 ? 22.871 1.211 4.016 1.00 60.16 107 SER A CA 1
ATOM 818 C C . SER A 1 107 ? 22.103 2.031 5.061 1.00 60.16 107 SER A C 1
ATOM 820 O O . SER A 1 107 ? 22.056 1.616 6.223 1.00 60.16 107 SER A O 1
ATOM 822 N N . MET A 1 108 ? 21.508 3.171 4.692 1.00 74.31 108 MET A N 1
ATOM 823 C CA . MET A 1 108 ? 20.835 4.046 5.657 1.00 74.31 108 MET A CA 1
ATOM 824 C C . MET A 1 108 ? 19.412 3.553 5.955 1.00 74.31 108 MET A C 1
ATOM 826 O O . MET A 1 108 ? 18.689 3.209 5.016 1.00 74.31 108 MET A O 1
ATOM 830 N N . PRO A 1 109 ? 18.980 3.555 7.232 1.00 81.69 109 PRO A N 1
ATOM 831 C CA . PRO A 1 109 ? 17.600 3.260 7.598 1.00 81.69 109 PRO A CA 1
ATOM 832 C C . PRO A 1 109 ? 16.626 4.207 6.891 1.00 81.69 109 PRO A C 1
ATOM 834 O O . PRO A 1 109 ? 16.780 5.428 6.925 1.00 81.69 109 PRO A O 1
ATOM 837 N N . GLN A 1 110 ? 15.617 3.630 6.254 1.00 85.94 110 GLN A N 1
ATOM 838 C CA . GLN A 1 110 ? 14.545 4.319 5.554 1.00 85.94 110 GLN A CA 1
ATOM 839 C C . GLN A 1 110 ? 13.210 4.005 6.216 1.00 85.94 110 GLN A C 1
ATOM 841 O O . GLN A 1 110 ? 13.000 2.937 6.792 1.00 85.94 110 GLN A O 1
ATOM 846 N N . VAL A 1 111 ? 12.297 4.959 6.109 1.00 87.25 111 VAL A N 1
ATOM 847 C CA . VAL A 1 111 ? 10.933 4.866 6.613 1.00 87.25 111 VAL A CA 1
ATOM 848 C C . VAL A 1 111 ? 10.012 5.358 5.513 1.00 87.25 111 VAL A C 1
ATOM 850 O O . VAL A 1 111 ? 10.266 6.412 4.940 1.00 87.25 111 VAL A O 1
ATOM 853 N N . ASP A 1 112 ? 8.939 4.623 5.228 1.00 90.88 112 ASP A N 1
ATOM 854 C CA . ASP A 1 112 ? 7.950 5.090 4.261 1.00 90.88 112 ASP A CA 1
ATOM 855 C C . ASP A 1 112 ? 6.989 6.117 4.876 1.00 90.88 112 ASP A C 1
ATOM 857 O O . ASP A 1 112 ? 6.643 6.054 6.058 1.00 90.88 112 ASP A O 1
ATOM 861 N N . ARG A 1 113 ? 6.537 7.071 4.064 1.00 90.88 113 ARG A N 1
ATOM 862 C CA . ARG A 1 113 ? 5.662 8.164 4.509 1.00 90.88 113 ARG A CA 1
ATOM 863 C C . ARG A 1 113 ? 4.182 7.858 4.355 1.00 90.88 113 ARG A C 1
ATOM 865 O O . ARG A 1 113 ? 3.377 8.428 5.085 1.00 90.88 113 ARG A O 1
ATOM 872 N N . GLY A 1 114 ? 3.833 6.988 3.411 1.00 93.31 114 GLY A N 1
ATOM 873 C CA . GLY A 1 114 ? 2.459 6.654 3.078 1.00 93.31 114 GLY A CA 1
ATOM 874 C C . GLY A 1 114 ? 1.816 5.731 4.107 1.00 93.31 114 GLY A C 1
ATOM 875 O O . GLY A 1 114 ? 2.214 5.648 5.271 1.00 93.31 114 GLY A O 1
ATOM 876 N N . PHE A 1 115 ? 0.774 5.032 3.671 1.00 96.62 115 PHE A N 1
ATOM 877 C CA . PHE A 1 115 ? 0.097 4.047 4.496 1.00 96.62 115 PHE A CA 1
ATOM 878 C C . PHE A 1 115 ? 0.864 2.728 4.531 1.00 96.62 115 PHE A C 1
ATOM 880 O O . PHE A 1 115 ? 1.294 2.267 5.589 1.00 96.62 115 PHE A O 1
ATOM 887 N N . VAL A 1 116 ? 1.033 2.119 3.362 1.00 97.06 116 VAL A N 1
ATOM 888 C CA . VAL A 1 116 ? 1.714 0.836 3.210 1.00 97.06 116 VAL A CA 1
ATOM 889 C C . VAL A 1 116 ? 2.582 0.843 1.964 1.00 97.06 116 VAL A C 1
ATOM 891 O O . VAL A 1 116 ? 2.228 1.437 0.944 1.00 97.06 116 VAL A O 1
ATOM 894 N N . THR A 1 117 ? 3.698 0.132 2.039 1.00 96.06 117 THR A N 1
ATOM 895 C CA . THR A 1 117 ? 4.591 -0.119 0.913 1.00 96.06 117 THR A CA 1
ATOM 896 C C . THR A 1 117 ? 4.642 -1.610 0.626 1.00 96.06 117 THR A C 1
ATOM 898 O O . THR A 1 117 ? 4.870 -2.414 1.527 1.00 96.06 117 THR A O 1
ATOM 901 N N . LEU A 1 118 ? 4.431 -1.979 -0.635 1.00 95.38 118 LEU A N 1
ATOM 902 C CA . LEU A 1 118 ? 4.593 -3.341 -1.128 1.00 95.38 118 LEU A CA 1
ATOM 903 C C . LEU A 1 118 ? 5.863 -3.428 -1.959 1.00 95.38 118 LEU A C 1
ATOM 905 O O . LEU A 1 118 ? 6.005 -2.697 -2.942 1.00 95.38 118 LEU A O 1
ATOM 909 N N . VAL A 1 119 ? 6.751 -4.350 -1.599 1.00 92.12 119 VAL A N 1
ATOM 910 C CA . VAL A 1 119 ? 7.990 -4.589 -2.338 1.00 92.12 119 VAL A CA 1
ATOM 911 C C . VAL A 1 119 ? 7.993 -5.988 -2.938 1.00 92.12 119 VAL A C 1
ATOM 913 O O . VAL A 1 119 ? 7.772 -6.981 -2.243 1.00 92.12 119 VAL A O 1
ATOM 916 N N . ALA A 1 120 ? 8.264 -6.057 -4.239 1.00 90.38 120 ALA A N 1
ATOM 917 C CA . ALA A 1 120 ? 8.567 -7.286 -4.958 1.00 90.38 120 ALA A CA 1
ATOM 918 C C . ALA A 1 120 ? 10.000 -7.209 -5.491 1.00 90.38 120 ALA A C 1
ATOM 920 O O . ALA A 1 120 ? 10.345 -6.248 -6.180 1.00 90.38 120 ALA A O 1
ATOM 921 N N . SER A 1 121 ? 10.818 -8.219 -5.216 1.00 87.62 121 SER A N 1
ATOM 922 C CA . SER A 1 121 ? 12.208 -8.312 -5.676 1.00 87.62 121 SER A CA 1
ATOM 923 C C . SER A 1 121 ? 12.486 -9.674 -6.314 1.00 87.62 121 SER A C 1
ATOM 925 O O . SER A 1 121 ? 11.770 -10.648 -6.074 1.00 87.62 121 SER A O 1
ATOM 927 N N . ASP A 1 122 ? 13.493 -9.734 -7.188 1.00 84.38 122 ASP A N 1
ATOM 928 C CA . ASP A 1 122 ? 13.972 -10.994 -7.778 1.00 84.38 122 ASP A CA 1
ATOM 929 C C . ASP A 1 122 ? 15.032 -11.685 -6.913 1.00 84.38 122 ASP A C 1
ATOM 931 O O . ASP A 1 122 ? 15.165 -12.908 -6.973 1.00 84.38 122 ASP A O 1
ATOM 935 N N . TYR A 1 123 ? 15.750 -10.910 -6.103 1.00 83.50 123 TYR A N 1
ATOM 936 C CA . TYR A 1 123 ? 16.715 -11.381 -5.122 1.00 83.50 123 TYR A CA 1
ATOM 937 C C . TYR A 1 123 ? 16.481 -10.724 -3.759 1.00 83.50 123 TYR A C 1
ATOM 939 O O . TYR A 1 123 ? 16.079 -9.556 -3.710 1.00 83.50 123 TYR A O 1
ATOM 947 N N . PRO A 1 124 ? 16.774 -11.446 -2.661 1.00 84.38 124 PRO A N 1
ATOM 948 C CA . PRO A 1 124 ? 16.696 -10.891 -1.323 1.00 84.38 124 PRO A CA 1
ATOM 949 C C . PRO A 1 124 ? 17.734 -9.782 -1.114 1.00 84.38 124 PRO A C 1
ATOM 951 O O . PRO A 1 124 ? 18.809 -9.780 -1.728 1.00 84.38 124 PRO A O 1
ATOM 954 N N . GLY A 1 125 ? 17.423 -8.859 -0.214 1.00 85.31 125 GLY A N 1
ATOM 955 C CA . GLY A 1 125 ? 18.308 -7.769 0.183 1.00 85.31 125 GLY A CA 1
ATOM 956 C C . GLY A 1 125 ? 17.618 -6.625 0.907 1.00 85.31 125 GLY A C 1
ATOM 957 O O . GLY A 1 125 ? 18.130 -5.508 0.866 1.00 85.31 125 GLY A O 1
ATOM 958 N N . ILE A 1 126 ? 16.436 -6.847 1.480 1.00 87.50 126 ILE A N 1
ATOM 959 C CA . ILE A 1 126 ? 15.753 -5.875 2.330 1.00 87.50 126 ILE A CA 1
ATOM 960 C C . ILE A 1 126 ? 15.875 -6.352 3.762 1.00 87.50 126 ILE A C 1
ATOM 962 O O . ILE A 1 126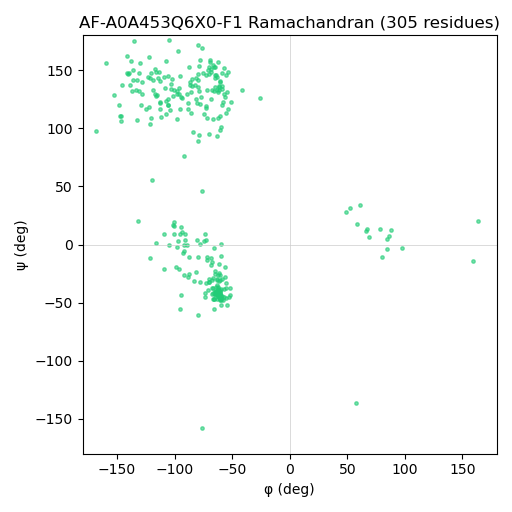 ? 15.385 -7.426 4.114 1.00 87.50 126 ILE A O 1
ATOM 966 N N . GLU A 1 127 ? 16.490 -5.526 4.591 1.00 89.44 127 GLU A N 1
ATOM 967 C CA . GLU A 1 127 ? 16.512 -5.745 6.028 1.00 89.44 127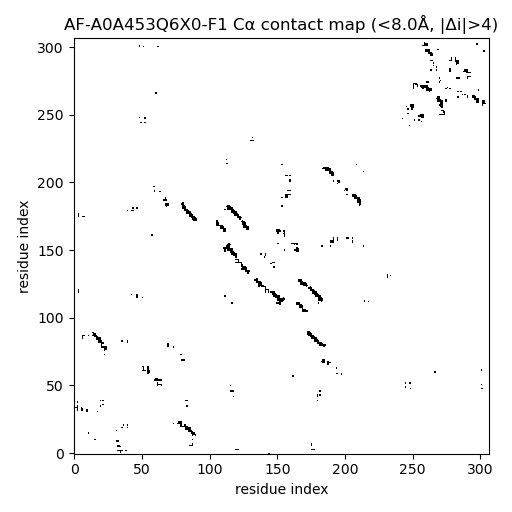 GLU A CA 1
ATOM 968 C C . GLU A 1 127 ? 15.509 -4.823 6.706 1.00 89.44 127 GLU A C 1
ATOM 970 O O . GLU A 1 127 ? 15.347 -3.675 6.292 1.00 89.44 127 GLU A O 1
ATOM 975 N N . VAL A 1 128 ? 14.849 -5.325 7.745 1.00 89.88 128 VAL A N 1
ATOM 976 C CA . VAL A 1 128 ? 13.919 -4.571 8.591 1.00 89.88 128 VAL A CA 1
ATOM 977 C C . VAL A 1 128 ? 14.450 -4.568 10.018 1.00 89.88 128 VAL A C 1
ATOM 979 O O . VAL A 1 128 ? 15.016 -5.564 10.476 1.00 89.88 128 VAL A O 1
ATOM 982 N N . CYS A 1 129 ? 14.293 -3.432 10.690 1.00 87.44 129 CYS A N 1
ATOM 983 C CA . CYS A 1 129 ? 14.689 -3.244 12.077 1.00 87.44 129 CYS A CA 1
ATOM 984 C C . CYS A 1 129 ? 13.566 -3.699 13.017 1.00 87.44 129 CYS A C 1
ATOM 986 O O . CYS A 1 129 ? 12.407 -3.317 12.825 1.00 87.44 129 CYS A O 1
ATOM 988 N N . ASP A 1 130 ? 13.895 -4.502 14.025 1.00 81.81 130 ASP A N 1
ATOM 989 C CA . ASP A 1 130 ? 12.977 -4.821 15.116 1.00 81.81 130 ASP A CA 1
ATOM 990 C C . ASP A 1 130 ? 12.927 -3.685 16.164 1.00 81.81 130 ASP A C 1
ATOM 992 O O . ASP A 1 130 ? 13.736 -2.753 16.132 1.00 81.81 130 ASP A O 1
ATOM 996 N N . PRO A 1 131 ? 11.998 -3.747 17.136 1.00 76.25 131 PRO A N 1
ATOM 997 C CA . PRO A 1 131 ? 11.930 -2.758 18.212 1.00 76.25 131 PRO A CA 1
ATOM 998 C C . PRO A 1 131 ? 13.174 -2.688 19.113 1.00 76.25 131 PRO A C 1
ATOM 1000 O O . PRO A 1 131 ? 13.336 -1.704 19.828 1.00 76.25 131 PRO A O 1
ATOM 1003 N N . ASN A 1 132 ? 14.042 -3.705 19.097 1.00 78.25 132 ASN A N 1
ATOM 1004 C CA . ASN A 1 132 ? 15.287 -3.739 19.866 1.00 78.25 132 ASN A CA 1
ATOM 1005 C C . ASN A 1 132 ? 16.473 -3.130 19.092 1.00 78.25 132 ASN A C 1
ATOM 1007 O O . ASN A 1 132 ? 17.587 -3.108 19.610 1.00 78.25 132 ASN A O 1
ATOM 1011 N N . GLY A 1 133 ? 16.264 -2.661 17.857 1.00 80.06 133 GLY A N 1
ATOM 1012 C CA . GLY A 1 133 ? 17.319 -2.101 17.012 1.00 80.06 133 GLY A CA 1
ATOM 1013 C C . GLY A 1 133 ? 18.095 -3.138 16.190 1.00 80.06 133 GLY A C 1
ATOM 1014 O O . GLY A 1 133 ? 19.098 -2.795 15.556 1.00 80.06 133 GLY A O 1
ATOM 1015 N N . HIS A 1 134 ? 17.670 -4.401 16.186 1.00 83.75 134 HIS A N 1
ATOM 1016 C CA . HIS A 1 134 ? 18.314 -5.462 15.420 1.00 83.75 134 HIS A CA 1
ATOM 1017 C C . HIS A 1 134 ? 17.768 -5.533 13.992 1.00 83.75 134 HIS A C 1
ATOM 1019 O O . HIS A 1 134 ? 16.566 -5.450 13.753 1.00 83.75 134 HIS A O 1
ATOM 1025 N N . TRP A 1 135 ? 18.670 -5.753 13.037 1.00 87.81 135 TRP A N 1
ATOM 1026 C CA . TRP A 1 135 ? 18.347 -5.852 11.616 1.00 87.81 135 TRP A CA 1
ATOM 1027 C C . TRP A 1 135 ? 18.224 -7.308 11.174 1.00 87.81 135 TRP A C 1
ATOM 1029 O O . TRP A 1 135 ? 19.118 -8.116 11.434 1.00 87.81 135 TRP A O 1
ATOM 1039 N N . TYR A 1 136 ? 17.150 -7.628 10.451 1.00 85.69 136 TYR A N 1
ATOM 1040 C CA . TYR A 1 136 ? 16.896 -8.971 9.925 1.00 85.69 136 TYR A CA 1
ATOM 1041 C C . TYR A 1 136 ? 16.494 -8.924 8.457 1.00 85.69 136 TYR A C 1
ATOM 1043 O O . TYR A 1 136 ? 15.722 -8.059 8.047 1.00 85.69 136 TYR A O 1
ATOM 1051 N N . LEU A 1 137 ? 16.970 -9.894 7.674 1.00 88.06 137 LEU A N 1
ATOM 1052 C CA . LEU A 1 137 ? 16.597 -10.053 6.270 1.00 88.06 137 LEU A CA 1
ATOM 1053 C C . LEU A 1 137 ? 15.111 -10.431 6.150 1.00 88.06 137 LEU A C 1
ATOM 1055 O O . LEU A 1 137 ? 14.719 -11.558 6.456 1.00 88.06 137 LEU A O 1
ATOM 1059 N N . ALA A 1 138 ? 14.290 -9.493 5.685 1.00 85.69 138 ALA A N 1
ATOM 1060 C CA . ALA A 1 138 ? 12.834 -9.618 5.642 1.00 85.69 138 ALA A CA 1
ATOM 1061 C C . ALA A 1 138 ? 12.326 -10.278 4.353 1.00 85.69 138 ALA A C 1
ATOM 1063 O O . ALA A 1 138 ? 11.285 -10.933 4.350 1.00 85.69 138 ALA A O 1
ATOM 1064 N N . ASP A 1 139 ? 13.071 -10.148 3.257 1.00 81.06 139 ASP A N 1
ATOM 1065 C CA . ASP A 1 139 ? 12.749 -10.754 1.964 1.00 81.06 139 ASP A CA 1
ATOM 1066 C C . ASP A 1 139 ? 13.571 -12.024 1.679 1.00 81.06 139 ASP A C 1
ATOM 1068 O O . ASP A 1 139 ? 13.596 -12.511 0.554 1.00 81.06 139 ASP A O 1
ATOM 1072 N N . GLY A 1 140 ? 14.195 -12.626 2.700 1.00 68.94 140 GLY A N 1
ATOM 1073 C CA . GLY A 1 140 ? 14.993 -13.855 2.563 1.00 68.94 140 GLY A CA 1
ATOM 1074 C C . GLY A 1 140 ? 14.197 -15.072 2.072 1.00 68.94 140 GLY A C 1
ATOM 1075 O O . GLY A 1 140 ? 14.758 -15.978 1.462 1.00 68.94 140 GLY A O 1
ATOM 1076 N N . VAL A 1 141 ? 12.877 -15.070 2.294 1.00 62.81 141 VAL A N 1
ATOM 1077 C CA . VAL A 1 141 ? 11.927 -16.090 1.807 1.00 62.81 141 VAL A CA 1
ATOM 1078 C C . VAL A 1 141 ? 11.162 -15.612 0.560 1.00 62.81 141 VAL A C 1
ATOM 1080 O O . VAL A 1 141 ? 10.191 -16.250 0.138 1.00 62.81 141 VAL A O 1
ATOM 1083 N N . SER A 1 142 ? 11.549 -14.475 -0.036 1.00 56.41 142 SER A N 1
ATOM 1084 C CA . SER A 1 142 ? 10.904 -13.952 -1.243 1.00 56.41 142 SER A CA 1
ATOM 1085 C C . SER A 1 142 ? 11.219 -14.834 -2.442 1.00 56.41 142 SER A C 1
ATOM 1087 O O . SER A 1 142 ? 12.225 -14.687 -3.126 1.00 56.41 142 SER A O 1
ATOM 1089 N N . GLY A 1 143 ? 10.311 -15.766 -2.718 1.00 57.56 143 GLY A N 1
ATOM 1090 C CA . GLY A 1 143 ? 10.128 -16.284 -4.063 1.00 57.56 143 GLY A CA 1
ATOM 1091 C C . GLY A 1 143 ? 9.361 -15.273 -4.927 1.00 57.56 143 GLY A C 1
ATOM 1092 O O . GLY A 1 143 ? 8.732 -14.355 -4.397 1.00 57.56 143 GLY A O 1
ATOM 1093 N N . PRO A 1 144 ? 9.297 -15.480 -6.253 1.00 56.72 144 PRO A N 1
ATOM 1094 C CA . PRO A 1 144 ? 8.629 -14.587 -7.216 1.00 56.72 144 PRO A CA 1
ATOM 1095 C C . PRO A 1 144 ? 7.113 -14.368 -6.993 1.00 56.72 144 PRO A C 1
ATOM 1097 O O . PRO A 1 144 ? 6.485 -13.644 -7.770 1.00 56.72 144 PRO A O 1
ATOM 1100 N N . ASN A 1 145 ? 6.535 -14.984 -5.954 1.00 68.38 145 ASN A N 1
ATOM 1101 C CA . ASN A 1 145 ? 5.121 -14.939 -5.577 1.00 68.38 145 ASN A CA 1
ATOM 1102 C C . ASN A 1 145 ? 4.863 -14.289 -4.202 1.00 68.38 145 ASN A C 1
ATOM 1104 O O . ASN A 1 145 ? 3.710 -14.244 -3.776 1.00 68.38 145 ASN A O 1
ATOM 1108 N N . ASN A 1 146 ? 5.899 -13.813 -3.508 1.00 79.00 146 ASN A N 1
ATOM 1109 C CA . ASN A 1 146 ? 5.765 -13.165 -2.206 1.00 79.00 146 ASN A CA 1
ATOM 1110 C C . ASN A 1 146 ? 5.962 -11.652 -2.346 1.00 79.00 146 ASN A C 1
ATOM 1112 O O . ASN A 1 146 ? 6.745 -11.188 -3.174 1.00 79.00 146 ASN A O 1
ATOM 1116 N N . LEU A 1 147 ? 5.226 -10.891 -1.538 1.00 89.00 147 LEU A N 1
ATOM 1117 C CA . LEU A 1 147 ? 5.366 -9.444 -1.415 1.00 89.00 147 LEU A CA 1
ATOM 1118 C C . LEU A 1 147 ? 5.760 -9.128 0.021 1.00 89.00 147 LEU A C 1
ATOM 1120 O O . LEU A 1 147 ? 5.132 -9.635 0.954 1.00 89.00 147 LEU A O 1
ATOM 1124 N N . LEU A 1 148 ? 6.764 -8.276 0.189 1.00 91.12 148 LEU A N 1
ATOM 1125 C CA . LEU A 1 148 ? 7.070 -7.685 1.483 1.00 91.12 148 LEU A CA 1
ATOM 1126 C C . LEU A 1 148 ? 6.121 -6.506 1.713 1.00 91.12 148 LEU A C 1
ATOM 1128 O O . LEU A 1 148 ? 6.051 -5.606 0.878 1.00 91.12 148 LEU A O 1
ATOM 1132 N N . LEU A 1 149 ? 5.396 -6.521 2.831 1.00 94.69 149 LEU A N 1
ATOM 1133 C CA . LEU A 1 149 ? 4.584 -5.398 3.293 1.00 94.69 149 LEU A CA 1
ATOM 1134 C C . LEU A 1 149 ? 5.368 -4.617 4.346 1.00 94.69 149 LEU A C 1
ATOM 1136 O O . LEU A 1 149 ? 5.814 -5.197 5.332 1.00 94.69 149 LEU A O 1
ATOM 1140 N N . LEU A 1 150 ? 5.454 -3.306 4.163 1.00 94.12 150 LEU A N 1
ATOM 1141 C CA . LEU A 1 150 ? 5.997 -2.364 5.134 1.00 94.12 150 LEU A CA 1
ATOM 1142 C C . LEU A 1 150 ? 4.927 -1.328 5.487 1.00 94.12 150 LEU A C 1
ATOM 1144 O O . LEU A 1 150 ? 4.151 -0.903 4.629 1.00 94.12 150 LEU A O 1
ATOM 1148 N N . THR A 1 151 ? 4.890 -0.916 6.746 1.00 95.38 151 THR A N 1
ATOM 1149 C CA . THR A 1 151 ? 3.970 0.102 7.273 1.00 95.38 151 THR A CA 1
ATOM 1150 C C . THR A 1 151 ? 4.641 1.472 7.314 1.00 95.38 151 THR A C 1
ATOM 1152 O O . THR A 1 151 ? 5.790 1.600 7.743 1.00 95.38 151 THR A O 1
ATOM 1155 N N . GLY A 1 152 ? 3.924 2.501 6.862 1.00 94.25 152 GLY A N 1
ATOM 1156 C CA . GLY A 1 152 ? 4.436 3.867 6.776 1.00 94.25 152 GLY A CA 1
ATOM 1157 C C . GLY A 1 152 ? 3.910 4.809 7.862 1.00 94.25 152 GLY A C 1
ATOM 1158 O O . GLY A 1 152 ? 3.062 4.460 8.692 1.00 94.25 152 GLY A O 1
ATOM 1159 N N . ARG A 1 153 ? 4.430 6.041 7.844 1.00 94.38 153 ARG A N 1
ATOM 1160 C CA . ARG A 1 153 ? 4.119 7.102 8.816 1.00 94.38 153 ARG A CA 1
ATOM 1161 C C . ARG A 1 153 ? 2.650 7.501 8.809 1.00 94.38 153 ARG A C 1
ATOM 1163 O O . ARG A 1 153 ? 2.078 7.631 9.888 1.00 94.38 153 ARG A O 1
ATOM 1170 N N . ALA A 1 154 ? 2.022 7.662 7.642 1.00 95.62 154 ALA A N 1
ATOM 1171 C CA . ALA A 1 154 ? 0.614 8.053 7.578 1.00 95.62 154 ALA A CA 1
ATOM 1172 C C . ALA A 1 154 ? -0.290 6.996 8.227 1.00 95.62 154 ALA A C 1
ATOM 1174 O O . ALA A 1 154 ? -1.226 7.354 8.939 1.00 95.62 154 ALA A O 1
ATOM 1175 N N . LEU A 1 155 ? 0.021 5.700 8.058 1.00 96.06 155 LEU A N 1
ATOM 1176 C CA . LEU A 1 155 ? -0.724 4.624 8.723 1.00 96.06 155 LEU A CA 1
ATOM 1177 C C . LEU A 1 155 ? -0.535 4.665 10.235 1.00 96.06 155 LEU A C 1
ATOM 1179 O O . LEU A 1 155 ? -1.517 4.596 10.973 1.00 96.06 155 LEU A O 1
ATOM 1183 N N . SER A 1 156 ? 0.705 4.815 10.699 1.00 93.94 156 SER A N 1
ATOM 1184 C CA . SER A 1 156 ? 0.978 4.985 12.127 1.00 93.94 156 SER A CA 1
ATOM 1185 C C . SER A 1 156 ? 0.236 6.195 12.697 1.00 93.94 156 SER A C 1
ATOM 1187 O O . SER A 1 156 ? -0.273 6.116 13.810 1.00 93.94 156 SER A O 1
ATOM 1189 N N . HIS A 1 157 ? 0.127 7.296 11.948 1.00 93.94 157 HIS A N 1
ATOM 1190 C CA . HIS A 1 157 ? -0.593 8.489 12.392 1.00 93.94 157 HIS A CA 1
ATOM 1191 C C . HIS A 1 157 ? -2.090 8.228 12.541 1.00 93.94 157 HIS A C 1
ATOM 1193 O O . HIS A 1 157 ? -2.614 8.392 13.636 1.00 93.94 157 HIS A O 1
ATOM 1199 N N . VAL A 1 158 ? -2.774 7.755 11.493 1.00 94.94 158 VAL A N 1
ATOM 1200 C CA . VAL A 1 158 ? -4.238 7.528 11.533 1.00 94.94 158 VAL A CA 1
ATOM 1201 C C . VAL A 1 158 ? -4.649 6.386 12.460 1.00 94.94 158 VAL A C 1
ATOM 1203 O O . VAL A 1 158 ? -5.809 6.293 12.849 1.00 94.94 158 VAL A O 1
ATOM 1206 N N . THR A 1 159 ? -3.705 5.518 12.829 1.00 93.56 159 THR A N 1
ATOM 1207 C CA . THR A 1 159 ? -3.911 4.446 13.811 1.00 93.56 159 THR A CA 1
ATOM 1208 C C . THR A 1 159 ? -3.474 4.832 15.224 1.00 93.56 159 THR A C 1
ATOM 1210 O O . THR A 1 159 ? -3.443 3.972 16.100 1.00 93.56 159 THR A O 1
ATOM 1213 N N . ALA A 1 160 ? -3.135 6.102 15.474 1.00 90.25 160 ALA A N 1
ATOM 1214 C CA . ALA A 1 160 ? -2.634 6.598 16.760 1.00 90.25 160 ALA A CA 1
ATOM 1215 C C . ALA A 1 160 ? -1.427 5.809 17.318 1.00 90.25 160 ALA A C 1
ATOM 1217 O O . ALA A 1 160 ? -1.250 5.680 18.532 1.00 90.25 160 ALA A O 1
ATOM 1218 N N . GLY A 1 161 ? -0.588 5.275 16.429 1.00 86.88 161 GLY A N 1
ATOM 1219 C CA . GLY A 1 161 ? 0.595 4.476 16.746 1.00 86.88 161 GLY A CA 1
ATOM 1220 C C . GLY A 1 161 ? 0.325 2.991 16.987 1.00 86.88 161 GLY A C 1
ATOM 1221 O O . GLY A 1 161 ? 1.258 2.273 17.334 1.00 86.88 161 GLY A O 1
ATOM 1222 N N . LEU A 1 162 ? -0.912 2.512 16.807 1.00 86.88 162 LEU A N 1
ATOM 1223 C CA . LEU A 1 162 ? -1.234 1.085 16.941 1.00 86.88 162 LEU A CA 1
ATOM 1224 C C . LEU A 1 162 ? -0.585 0.240 15.838 1.00 86.88 162 LEU A C 1
ATOM 1226 O O . LEU A 1 162 ? -0.250 -0.918 16.074 1.00 86.88 162 LEU A O 1
ATOM 1230 N N . CYS A 1 163 ? -0.387 0.807 14.646 1.00 90.69 163 CYS A N 1
ATOM 1231 C CA . CYS A 1 163 ? 0.464 0.212 13.623 1.00 90.69 163 CYS A CA 1
ATOM 1232 C C . CYS A 1 163 ? 1.849 0.867 13.671 1.00 90.69 163 CYS A C 1
ATOM 1234 O O . CYS A 1 163 ? 1.967 2.024 13.261 1.00 90.69 163 CYS A O 1
ATOM 1236 N N . PRO A 1 164 ? 2.893 0.161 14.143 1.00 87.50 164 PRO A N 1
ATOM 1237 C CA . PRO A 1 164 ? 4.233 0.723 14.210 1.00 87.50 164 PRO A CA 1
ATOM 1238 C C . PRO A 1 164 ? 4.779 0.980 12.809 1.00 87.50 164 PRO A C 1
ATOM 1240 O O . PRO A 1 164 ? 4.390 0.331 11.837 1.00 87.50 164 PRO A O 1
ATOM 1243 N N . ILE A 1 165 ? 5.703 1.926 12.714 1.00 89.62 165 ILE A N 1
ATOM 1244 C CA . ILE A 1 165 ? 6.381 2.281 11.472 1.00 89.62 165 ILE A CA 1
ATOM 1245 C C . ILE A 1 165 ? 7.476 1.252 11.188 1.00 89.62 165 ILE A C 1
ATOM 1247 O O . ILE A 1 165 ? 8.295 0.960 12.058 1.00 89.62 165 ILE A O 1
ATOM 1251 N N . SER A 1 166 ? 7.528 0.743 9.959 1.00 91.19 166 SER A N 1
ATOM 1252 C CA . SER A 1 166 ? 8.602 -0.151 9.529 1.00 91.19 166 SER A CA 1
ATOM 1253 C C . SER A 1 166 ? 9.849 0.650 9.146 1.00 91.19 166 SER A C 1
ATOM 1255 O O . SER A 1 166 ? 9.804 1.476 8.232 1.00 91.19 166 SER A O 1
ATOM 1257 N N . GLN A 1 167 ? 10.973 0.376 9.810 1.00 89.19 167 GLN A N 1
ATOM 1258 C CA . GLN A 1 167 ? 12.293 0.850 9.389 1.00 89.19 167 GLN A CA 1
ATOM 1259 C C . GLN A 1 167 ? 12.968 -0.229 8.548 1.00 89.19 167 GLN A C 1
ATOM 1261 O O . GLN A 1 167 ? 13.082 -1.370 8.993 1.00 89.19 167 GLN A O 1
ATOM 1266 N N . TYR A 1 168 ? 13.421 0.117 7.347 1.00 89.81 168 TYR A N 1
ATOM 1267 C CA . TYR A 1 168 ? 14.039 -0.836 6.429 1.00 89.81 168 TYR A CA 1
ATOM 1268 C C . TYR A 1 168 ? 15.277 -0.254 5.745 1.00 89.81 168 TYR A C 1
ATOM 1270 O O . TYR A 1 168 ? 15.422 0.959 5.638 1.00 89.81 168 TYR A O 1
ATOM 1278 N N . ARG A 1 169 ? 16.177 -1.107 5.259 1.00 88.56 169 ARG A N 1
ATOM 1279 C CA . ARG A 1 169 ? 17.324 -0.710 4.426 1.00 88.56 169 ARG A CA 1
ATOM 1280 C C . ARG A 1 169 ? 17.563 -1.729 3.322 1.00 88.56 169 ARG A C 1
ATOM 1282 O O . ARG A 1 169 ? 17.069 -2.856 3.397 1.00 88.56 169 ARG A O 1
ATOM 1289 N N . VAL A 1 170 ? 18.307 -1.337 2.293 1.00 86.12 170 VAL A N 1
ATOM 1290 C CA . VAL A 1 170 ? 18.587 -2.191 1.136 1.00 86.12 170 VAL A CA 1
ATOM 1291 C C . VAL A 1 170 ? 20.064 -2.561 1.123 1.00 86.12 170 VAL A C 1
ATOM 1293 O O . VAL A 1 170 ? 20.922 -1.727 0.885 1.00 86.12 170 VAL A O 1
ATOM 1296 N N . THR A 1 171 ? 20.375 -3.823 1.399 1.00 82.69 171 THR A N 1
ATOM 1297 C CA . THR A 1 171 ? 21.765 -4.293 1.502 1.00 82.69 171 THR A CA 1
ATOM 1298 C C . THR A 1 171 ? 22.292 -4.924 0.218 1.00 82.69 171 THR A C 1
ATOM 1300 O O . THR A 1 171 ? 23.504 -4.990 0.030 1.00 82.69 171 THR A O 1
ATOM 1303 N N . ASN A 1 172 ? 21.406 -5.382 -0.673 1.00 75.31 172 ASN A N 1
ATOM 1304 C CA . ASN A 1 172 ? 21.787 -5.974 -1.954 1.00 75.31 172 ASN A CA 1
ATOM 1305 C C . ASN A 1 172 ? 21.462 -5.038 -3.121 1.00 75.31 172 ASN A C 1
ATOM 1307 O O . ASN A 1 172 ? 20.295 -4.837 -3.469 1.00 75.31 172 ASN A O 1
ATOM 1311 N N . GLU A 1 173 ? 22.523 -4.551 -3.756 1.00 69.00 173 GLU A N 1
ATOM 1312 C CA . GLU A 1 173 ? 22.498 -3.621 -4.884 1.00 69.00 173 GLU A CA 1
ATOM 1313 C C . GLU A 1 173 ? 22.569 -4.317 -6.253 1.00 69.00 173 GLU A C 1
ATOM 1315 O O . GLU A 1 173 ? 22.866 -3.675 -7.255 1.00 69.00 173 GLU A O 1
ATOM 1320 N N . ASN A 1 174 ? 22.342 -5.631 -6.334 1.00 78.12 174 ASN A N 1
ATOM 1321 C CA . ASN A 1 174 ? 22.253 -6.351 -7.608 1.00 78.12 174 ASN A CA 1
ATOM 1322 C C . ASN A 1 174 ? 20.883 -7.013 -7.788 1.00 78.12 174 ASN A C 1
ATOM 1324 O O . ASN A 1 174 ? 20.779 -8.233 -7.951 1.00 78.12 174 ASN A O 1
ATOM 1328 N N . ARG A 1 175 ? 19.815 -6.214 -7.703 1.00 81.62 175 ARG A N 1
ATOM 1329 C CA . ARG A 1 175 ? 18.437 -6.715 -7.776 1.00 81.62 175 ARG A CA 1
ATOM 1330 C C . ARG A 1 175 ? 17.534 -5.806 -8.600 1.00 81.62 175 ARG A C 1
ATOM 1332 O O . ARG A 1 175 ? 17.674 -4.583 -8.587 1.00 81.62 175 ARG A O 1
ATOM 1339 N N . ALA A 1 176 ? 16.555 -6.405 -9.272 1.00 85.62 176 ALA A N 1
ATOM 1340 C CA . ALA A 1 176 ? 15.393 -5.668 -9.749 1.00 85.62 176 ALA A CA 1
ATOM 1341 C C . ALA A 1 176 ? 14.354 -5.622 -8.629 1.00 85.62 176 ALA A C 1
ATOM 1343 O O . ALA A 1 176 ? 14.091 -6.627 -7.962 1.00 85.62 176 ALA A O 1
ATOM 1344 N N . SER A 1 177 ? 13.728 -4.467 -8.432 1.00 88.94 177 SER A N 1
ATOM 1345 C CA . SER A 1 177 ? 12.624 -4.342 -7.486 1.00 88.94 177 SER A CA 1
ATOM 1346 C C . SER A 1 177 ? 11.513 -3.433 -7.986 1.00 88.94 177 SER A C 1
ATOM 1348 O O . SER A 1 177 ? 11.740 -2.474 -8.725 1.00 88.94 177 SER A O 1
ATOM 1350 N N . LEU A 1 178 ? 10.299 -3.787 -7.578 1.00 91.62 178 LEU A N 1
ATOM 1351 C CA . LEU 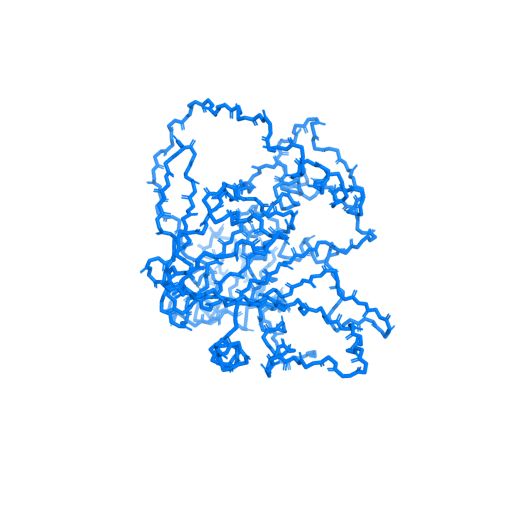A 1 178 ? 9.087 -2.998 -7.708 1.00 91.62 178 LEU A CA 1
ATOM 1352 C C . LEU A 1 178 ? 8.661 -2.590 -6.303 1.00 91.62 178 LEU A C 1
ATOM 1354 O O . LEU A 1 178 ? 8.408 -3.459 -5.470 1.00 91.62 178 LEU A O 1
ATOM 1358 N N . THR A 1 179 ? 8.555 -1.292 -6.066 1.00 93.38 179 THR A N 1
ATOM 1359 C CA . THR A 1 179 ? 8.152 -0.715 -4.786 1.00 93.38 179 THR A CA 1
ATOM 1360 C C . THR A 1 179 ? 6.905 0.125 -5.017 1.00 93.38 179 THR A C 1
ATOM 1362 O O . THR A 1 179 ? 6.979 1.221 -5.573 1.00 93.38 179 THR A O 1
ATOM 1365 N N . PHE A 1 180 ? 5.749 -0.405 -4.627 1.00 96.12 180 PHE A N 1
ATOM 1366 C CA . PHE A 1 180 ? 4.478 0.311 -4.677 1.00 96.12 180 PHE A CA 1
ATOM 1367 C C . PHE A 1 180 ? 4.204 0.974 -3.332 1.00 96.12 180 PHE A C 1
ATOM 1369 O O . PHE A 1 180 ? 4.194 0.291 -2.310 1.00 96.12 180 PHE A O 1
ATOM 1376 N N . ARG A 1 181 ? 3.943 2.280 -3.340 1.00 96.44 181 ARG A N 1
ATOM 1377 C CA . ARG A 1 181 ? 3.625 3.072 -2.149 1.00 96.44 181 ARG A CA 1
ATOM 1378 C C . ARG A 1 181 ? 2.183 3.537 -2.221 1.00 96.44 181 ARG A C 1
ATOM 1380 O O . ARG A 1 181 ? 1.826 4.294 -3.123 1.00 96.44 181 ARG A O 1
ATOM 1387 N N . LEU A 1 182 ? 1.372 3.085 -1.269 1.00 97.00 182 LEU A N 1
ATOM 1388 C CA . LEU A 1 182 ? 0.001 3.547 -1.109 1.00 97.00 182 LEU A CA 1
ATOM 1389 C C . LEU A 1 182 ? 0.005 4.817 -0.259 1.00 97.00 182 LEU A C 1
ATOM 1391 O O . LEU A 1 182 ? 0.329 4.769 0.927 1.00 97.00 182 LEU A O 1
ATOM 1395 N N . VAL A 1 183 ? -0.355 5.940 -0.864 1.00 95.56 183 VAL A N 1
ATOM 1396 C CA . VAL A 1 183 ? -0.273 7.274 -0.253 1.00 95.56 183 VAL A CA 1
ATOM 1397 C C . VAL A 1 183 ? -1.688 7.837 -0.085 1.00 95.56 183 VAL A C 1
ATOM 1399 O O . VAL A 1 183 ? -2.534 7.570 -0.944 1.00 95.56 183 VAL A O 1
ATOM 1402 N N . PRO A 1 184 ? -1.980 8.579 1.001 1.00 95.75 184 PRO A N 1
ATOM 1403 C CA . PRO A 1 184 ? -3.239 9.305 1.101 1.00 95.75 184 PRO A CA 1
ATOM 1404 C C . PRO A 1 184 ? -3.415 10.311 -0.038 1.00 95.75 184 PRO A C 1
ATOM 1406 O O . PRO A 1 184 ? -2.439 10.904 -0.501 1.00 95.75 184 PRO A O 1
ATOM 1409 N N . HIS A 1 185 ? -4.658 10.540 -0.464 1.00 94.00 185 HIS A N 1
ATOM 1410 C CA . HIS A 1 185 ? -4.935 11.603 -1.431 1.00 94.00 185 HIS A CA 1
ATOM 1411 C C . HIS A 1 185 ? -4.712 12.982 -0.803 1.00 94.00 185 HIS A C 1
ATOM 1413 O O . HIS A 1 185 ? -4.900 13.172 0.400 1.00 94.00 185 HIS A O 1
ATOM 1419 N N . ALA A 1 186 ? -4.295 13.957 -1.612 1.00 88.81 186 ALA A N 1
ATOM 1420 C CA . ALA A 1 186 ? -3.820 15.257 -1.125 1.00 88.81 186 ALA A CA 1
ATOM 1421 C C . ALA A 1 186 ? -4.867 16.062 -0.330 1.00 88.81 186 ALA A C 1
ATOM 1423 O O . ALA A 1 186 ? -4.500 16.874 0.522 1.00 88.81 186 ALA A O 1
ATOM 1424 N N . ASN A 1 187 ? -6.156 15.828 -0.588 1.00 91.75 187 ASN A N 1
ATOM 1425 C CA . ASN A 1 187 ? -7.266 16.525 0.063 1.00 91.75 187 ASN A CA 1
ATOM 1426 C C . ASN A 1 187 ? -7.767 15.799 1.324 1.00 91.75 187 ASN A C 1
ATOM 1428 O O . ASN A 1 187 ? -8.716 16.261 1.960 1.00 91.75 187 ASN A O 1
ATOM 1432 N N . ALA A 1 188 ? -7.177 14.655 1.683 1.00 94.94 188 ALA A N 1
ATOM 1433 C CA . ALA A 1 188 ? -7.579 13.891 2.853 1.00 94.94 188 ALA A CA 1
ATOM 1434 C C . ALA A 1 188 ? -7.177 14.610 4.146 1.00 94.94 188 ALA A C 1
ATOM 1436 O O . ALA A 1 188 ? -6.156 15.297 4.212 1.00 94.94 188 ALA A O 1
ATOM 1437 N N . ILE A 1 189 ? -7.954 14.393 5.206 1.00 96.25 189 ILE A N 1
ATOM 1438 C CA . ILE A 1 189 ? -7.580 14.774 6.569 1.00 96.25 189 ILE A CA 1
ATOM 1439 C C . ILE A 1 189 ? -7.198 13.493 7.304 1.00 96.25 189 ILE A C 1
ATOM 1441 O O . ILE A 1 189 ? -7.999 12.568 7.416 1.00 96.25 189 ILE A O 1
ATOM 1445 N N . LEU A 1 190 ? -5.960 13.430 7.786 1.00 95.12 190 LEU A N 1
ATOM 1446 C CA . LEU A 1 190 ? -5.457 12.310 8.569 1.00 95.12 190 LEU A CA 1
ATOM 1447 C C . LEU A 1 190 ? -5.859 12.518 10.028 1.00 95.12 190 LEU A C 1
ATOM 1449 O O . LEU A 1 190 ? -5.197 13.248 10.768 1.00 95.12 190 LEU A O 1
ATOM 1453 N N . ASP A 1 191 ? -6.955 11.882 10.439 1.00 92.88 191 ASP A N 1
ATOM 1454 C CA . ASP A 1 191 ? -7.437 11.905 11.816 1.00 92.88 191 ASP A CA 1
ATOM 1455 C C . ASP A 1 191 ? -7.559 10.503 12.427 1.00 92.88 191 ASP A C 1
ATOM 1457 O O . ASP A 1 191 ? -7.578 9.481 11.743 1.00 92.88 191 ASP A O 1
ATOM 1461 N N . CYS A 1 192 ? -7.606 10.472 13.758 1.00 92.12 192 CYS A N 1
ATOM 1462 C CA . CYS A 1 192 ? -7.754 9.251 14.545 1.00 92.12 192 CYS A CA 1
ATOM 1463 C C . CYS A 1 192 ? -9.199 9.039 15.026 1.00 92.12 192 CYS A C 1
ATOM 1465 O O . CYS A 1 192 ? -9.427 8.259 15.954 1.00 92.12 192 CYS A O 1
ATOM 1467 N N . SER A 1 193 ? -10.190 9.730 14.453 1.00 89.56 193 SER A N 1
ATOM 1468 C CA . SER A 1 193 ? -11.588 9.604 14.882 1.00 89.56 193 SER A CA 1
ATOM 1469 C C . SER A 1 193 ? -12.107 8.159 14.841 1.00 89.56 193 SER A C 1
ATOM 1471 O O . SER A 1 193 ? -12.781 7.768 15.801 1.00 89.56 193 SER A O 1
ATOM 1473 N N . PRO A 1 194 ? -11.737 7.298 13.864 1.00 87.94 194 PRO A N 1
ATOM 1474 C CA . PRO A 1 194 ? -12.196 5.911 13.870 1.00 87.94 194 PRO A CA 1
ATOM 1475 C C . PRO A 1 194 ? -11.556 5.079 14.985 1.00 87.94 194 PRO A C 1
ATOM 1477 O O . PRO A 1 194 ? -12.194 4.186 15.538 1.00 87.94 194 PRO A O 1
ATOM 1480 N N . ILE A 1 195 ? -10.312 5.398 15.347 1.00 88.56 195 ILE A N 1
ATOM 1481 C CA . ILE A 1 195 ? -9.580 4.762 16.447 1.00 88.56 195 ILE A CA 1
ATOM 1482 C C . ILE A 1 195 ? -10.224 5.122 17.785 1.00 88.56 195 ILE A C 1
ATOM 1484 O O . ILE A 1 195 ? -10.454 4.243 18.616 1.00 88.56 195 ILE A O 1
ATOM 1488 N N . LEU A 1 196 ? -10.597 6.395 17.958 1.00 84.75 196 LEU A N 1
ATOM 1489 C CA . LEU A 1 196 ? -11.310 6.864 19.145 1.00 84.75 196 LEU A CA 1
ATOM 1490 C C . LEU A 1 196 ? -12.674 6.185 19.271 1.00 84.75 196 LEU A C 1
ATOM 1492 O O . LEU A 1 196 ? -13.040 5.724 20.349 1.00 84.75 196 LEU A O 1
ATOM 1496 N N . ALA A 1 197 ? -13.414 6.105 18.161 1.00 83.44 197 ALA A N 1
ATOM 1497 C CA . ALA A 1 197 ? -14.732 5.480 18.107 1.00 83.44 197 ALA A CA 1
ATOM 1498 C C . ALA A 1 197 ? -14.683 3.976 18.424 1.00 83.44 197 ALA A C 1
ATOM 1500 O O . ALA A 1 197 ? -15.628 3.437 18.995 1.00 83.44 197 ALA A O 1
ATOM 1501 N N . ALA A 1 198 ? -13.570 3.309 18.110 1.00 79.62 198 ALA A N 1
ATOM 1502 C CA . ALA A 1 198 ? -13.316 1.921 18.490 1.00 79.62 198 ALA A CA 1
ATOM 1503 C C . ALA A 1 198 ? -12.886 1.744 19.962 1.00 79.62 198 ALA A C 1
ATOM 1505 O O . ALA A 1 198 ? -12.674 0.615 20.407 1.00 79.62 198 ALA A O 1
ATOM 1506 N N . GLY A 1 199 ? -12.791 2.834 20.732 1.00 76.81 199 GLY A N 1
ATOM 1507 C CA . GLY A 1 199 ? -12.504 2.816 22.167 1.00 76.81 199 GLY A CA 1
ATOM 1508 C C . GLY A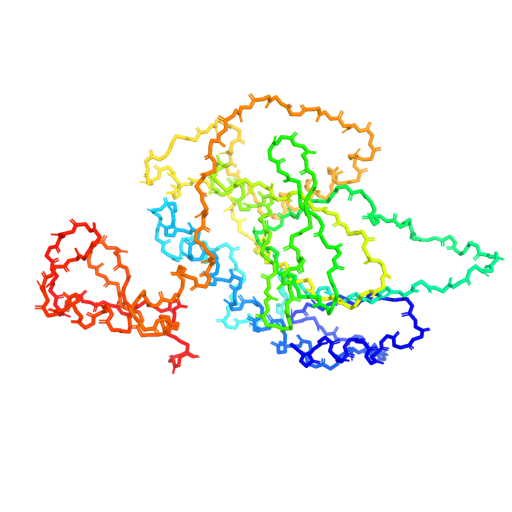 1 199 ? -11.018 2.839 22.525 1.00 76.81 199 GLY A C 1
ATOM 1509 O O . GLY A 1 199 ? -10.674 2.606 23.683 1.00 76.81 199 GLY A O 1
ATOM 1510 N N . HIS A 1 200 ? -10.130 3.117 21.567 1.00 76.25 200 HIS A N 1
ATOM 1511 C CA . HIS A 1 200 ? -8.694 3.221 21.830 1.00 76.25 200 HIS A CA 1
ATOM 1512 C C . HIS A 1 200 ? -8.325 4.598 22.398 1.00 76.25 200 HIS A C 1
ATOM 1514 O O . HIS A 1 200 ? -8.855 5.633 21.990 1.00 76.25 200 HIS A O 1
ATOM 1520 N N . CYS A 1 201 ? -7.367 4.621 23.325 1.00 77.19 201 CYS A N 1
ATOM 1521 C CA . CYS A 1 201 ? -6.853 5.858 23.908 1.00 77.19 201 CYS A CA 1
ATOM 1522 C C . CYS A 1 201 ? -5.869 6.543 22.953 1.00 77.19 201 CYS A C 1
ATOM 1524 O O . CYS A 1 201 ? -4.817 5.991 22.637 1.00 77.19 201 CYS A O 1
ATOM 1526 N N . ILE A 1 202 ? -6.167 7.779 22.556 1.00 82.69 202 ILE A N 1
ATOM 1527 C CA . ILE A 1 202 ? -5.319 8.553 21.644 1.00 82.69 202 ILE A CA 1
ATOM 1528 C C . ILE A 1 202 ? -4.500 9.570 22.435 1.00 82.69 202 ILE A C 1
ATOM 1530 O O . ILE A 1 202 ? -5.029 10.373 23.207 1.00 82.69 202 ILE A O 1
ATOM 1534 N N . ARG A 1 203 ? -3.181 9.560 22.228 1.00 79.25 203 ARG A N 1
ATOM 1535 C CA . ARG A 1 203 ? -2.280 10.576 22.788 1.00 79.25 203 ARG A CA 1
ATOM 1536 C C . ARG A 1 203 ? -2.502 11.917 22.087 1.00 79.25 203 ARG A C 1
ATOM 1538 O O . ARG A 1 203 ? -2.705 11.961 20.881 1.00 79.25 203 ARG A O 1
ATOM 1545 N N . ARG A 1 204 ? -2.340 13.027 22.819 1.00 76.94 204 ARG A N 1
ATOM 1546 C CA . ARG A 1 204 ? -2.511 14.396 22.283 1.00 76.94 204 ARG A CA 1
ATOM 1547 C C . ARG A 1 204 ? -1.642 14.728 21.064 1.00 76.94 204 ARG A C 1
ATOM 1549 O O . ARG A 1 204 ? -1.977 15.664 20.353 1.00 76.94 204 ARG A O 1
ATOM 1556 N N . VAL A 1 205 ? -0.563 13.981 20.830 1.00 78.75 205 VAL A N 1
ATOM 1557 C CA . VAL A 1 205 ? 0.327 14.159 19.671 1.00 78.75 205 VAL A CA 1
ATOM 1558 C C . VAL A 1 205 ? -0.361 13.862 18.332 1.00 78.75 205 VAL A C 1
ATOM 1560 O O . VAL A 1 205 ? 0.027 14.434 17.323 1.00 78.75 205 VAL A O 1
ATOM 1563 N N . TYR A 1 206 ? -1.410 13.032 18.317 1.00 84.88 206 TYR A N 1
ATOM 1564 C CA . TYR A 1 206 ? -2.138 12.674 17.098 1.00 84.88 206 TYR A CA 1
ATOM 1565 C C . TYR A 1 206 ? -3.325 13.618 16.874 1.00 84.88 206 TYR A C 1
ATOM 1567 O O . TYR A 1 206 ? -4.475 13.281 17.162 1.00 84.88 206 TYR A O 1
ATOM 1575 N N . GLN A 1 207 ? -3.034 14.833 16.407 1.00 88.25 207 GLN A N 1
ATOM 1576 C CA . GLN A 1 207 ? -4.064 15.779 15.972 1.00 88.25 207 GLN A CA 1
ATOM 1577 C C . GLN A 1 207 ? -4.427 15.559 14.494 1.00 88.25 207 GLN A C 1
ATOM 1579 O O . GLN A 1 207 ? -3.579 15.094 13.725 1.00 88.25 207 GLN A O 1
ATOM 1584 N N . PRO A 1 208 ? -5.664 15.898 14.081 1.00 93.06 208 PRO A N 1
ATOM 1585 C CA . PRO A 1 208 ? -6.028 15.939 12.670 1.00 93.06 208 PRO A CA 1
ATOM 1586 C C . PRO A 1 208 ? -5.072 16.839 11.880 1.00 93.06 208 PRO A C 1
ATOM 1588 O O . PRO A 1 208 ? -4.822 17.975 12.285 1.00 93.06 208 PRO A O 1
ATOM 1591 N N . ILE A 1 209 ? -4.555 16.339 10.759 1.00 94.62 209 ILE A N 1
ATOM 1592 C CA . ILE A 1 209 ? -3.627 17.071 9.886 1.00 94.62 209 ILE A CA 1
ATOM 1593 C C . ILE A 1 209 ? -3.983 16.826 8.411 1.00 94.62 209 ILE A C 1
ATOM 1595 O O . ILE A 1 209 ? -4.299 15.688 8.052 1.00 94.62 209 ILE A O 1
ATOM 1599 N N . PRO A 1 210 ? -3.965 17.850 7.537 1.00 96.12 210 PRO A N 1
ATOM 1600 C CA . PRO A 1 210 ? -4.124 17.643 6.100 1.00 96.12 210 PRO A CA 1
ATOM 1601 C C . PRO A 1 210 ? -3.039 16.710 5.552 1.00 96.12 210 PRO A C 1
ATOM 1603 O O . PRO A 1 210 ? -1.863 16.856 5.886 1.00 96.12 210 PRO A O 1
ATOM 1606 N N . ALA A 1 211 ? -3.419 15.770 4.688 1.00 95.12 211 ALA A N 1
ATOM 1607 C CA . ALA A 1 211 ? -2.489 14.806 4.109 1.00 95.12 211 ALA A CA 1
ATOM 1608 C C . ALA A 1 211 ? -1.376 15.492 3.308 1.00 95.12 211 ALA A C 1
ATOM 1610 O O . ALA A 1 211 ? -0.219 15.110 3.444 1.00 95.12 211 ALA A O 1
ATOM 1611 N N . SER A 1 212 ? -1.695 16.536 2.539 1.00 92.94 212 SER A N 1
ATOM 1612 C CA . SER A 1 212 ? -0.701 17.356 1.830 1.00 92.94 212 SER A CA 1
ATOM 1613 C C . SER A 1 212 ? 0.372 17.909 2.771 1.00 92.94 212 SER A C 1
ATOM 1615 O O . SER A 1 212 ? 1.555 17.651 2.569 1.00 92.94 212 SER A O 1
ATOM 1617 N N . GLN A 1 213 ? -0.045 18.566 3.856 1.00 93.50 213 GLN A N 1
ATOM 1618 C CA . GLN A 1 213 ? 0.866 19.096 4.870 1.00 93.50 213 GLN A CA 1
ATOM 1619 C C . GLN A 1 213 ? 1.711 17.985 5.512 1.00 93.50 213 GLN A C 1
ATOM 1621 O O . GLN A 1 213 ? 2.926 18.113 5.617 1.00 93.50 213 GLN A O 1
ATOM 1626 N N . PHE A 1 214 ? 1.093 16.866 5.899 1.00 92.94 214 PHE A N 1
ATOM 1627 C CA . PHE A 1 214 ? 1.806 15.738 6.505 1.00 92.94 214 PHE A CA 1
ATOM 1628 C C . PHE A 1 214 ? 2.881 15.149 5.574 1.00 92.94 214 PHE A C 1
ATOM 1630 O O . PHE A 1 214 ? 3.986 14.799 6.005 1.00 92.94 214 PHE A O 1
ATOM 1637 N N . MET A 1 215 ? 2.568 15.026 4.283 1.00 91.69 215 MET A N 1
ATOM 1638 C CA . MET A 1 215 ? 3.495 14.493 3.283 1.00 91.69 215 MET A CA 1
ATOM 1639 C C . MET A 1 215 ? 4.665 15.453 3.000 1.00 91.69 215 MET A C 1
ATOM 1641 O O . MET A 1 215 ? 5.782 14.982 2.759 1.00 91.69 215 MET A O 1
ATOM 1645 N N . ASP A 1 216 ? 4.437 16.766 3.089 1.00 87.94 216 ASP A N 1
ATOM 1646 C CA . ASP A 1 216 ? 5.468 17.803 2.952 1.00 87.94 216 ASP A CA 1
ATOM 1647 C C . ASP A 1 216 ? 6.381 17.877 4.189 1.00 87.94 216 ASP A C 1
ATOM 1649 O O . ASP A 1 216 ? 7.608 17.880 4.057 1.00 87.94 216 ASP A O 1
ATOM 1653 N N . ASP A 1 217 ? 5.810 17.844 5.396 1.00 85.62 217 ASP A N 1
ATOM 1654 C CA . ASP A 1 217 ? 6.568 17.867 6.656 1.00 85.62 217 ASP A CA 1
ATOM 1655 C C . ASP A 1 217 ? 7.468 16.626 6.776 1.00 85.62 217 ASP A C 1
ATOM 1657 O O . ASP A 1 217 ? 8.664 16.721 7.066 1.00 85.62 217 ASP A O 1
ATOM 1661 N N . SER A 1 218 ? 6.932 15.451 6.433 1.00 78.62 218 SER A N 1
ATOM 1662 C CA . SER A 1 218 ? 7.728 14.220 6.358 1.00 78.62 218 SER A CA 1
ATOM 1663 C C . SER A 1 218 ? 8.793 14.262 5.251 1.00 78.62 218 SER A C 1
ATOM 1665 O O . SER A 1 218 ? 9.806 13.565 5.354 1.00 78.62 218 SER A O 1
ATOM 1667 N N . TYR A 1 219 ? 8.624 15.111 4.223 1.00 72.19 219 TYR A N 1
ATOM 1668 C CA . TYR A 1 219 ? 9.685 15.411 3.256 1.00 72.19 219 TYR A CA 1
ATOM 1669 C C . TYR A 1 219 ? 10.838 16.167 3.883 1.00 72.19 219 TYR A C 1
ATOM 1671 O O . TYR A 1 219 ? 11.989 15.773 3.693 1.00 72.19 219 TYR A O 1
ATOM 1679 N N . ALA A 1 220 ? 10.541 17.206 4.652 1.00 63.94 220 ALA A N 1
ATOM 1680 C CA . ALA A 1 220 ? 11.557 17.984 5.343 1.00 63.94 220 ALA A CA 1
ATOM 1681 C C . ALA A 1 220 ? 12.311 17.148 6.394 1.00 63.94 220 ALA A C 1
ATOM 1683 O O . ALA A 1 220 ? 13.538 17.231 6.467 1.00 63.94 220 ALA A O 1
ATOM 1684 N N . GLU A 1 221 ? 11.610 16.296 7.150 1.00 63.34 221 GLU A N 1
ATOM 1685 C CA . GLU A 1 221 ? 12.226 15.425 8.161 1.00 63.34 221 GLU A CA 1
ATOM 1686 C C . GLU A 1 221 ? 13.225 14.432 7.554 1.00 63.34 221 GLU A C 1
ATOM 1688 O O . GLU A 1 221 ? 14.336 14.299 8.060 1.00 63.34 221 GLU A O 1
ATOM 1693 N N . GLU A 1 222 ? 12.902 13.771 6.440 1.00 58.28 222 GLU A N 1
ATOM 1694 C CA . GLU A 1 222 ? 13.842 12.838 5.798 1.00 58.28 222 GLU A CA 1
ATOM 1695 C C . GLU A 1 222 ? 15.144 13.502 5.329 1.00 58.28 222 GLU A C 1
ATOM 1697 O O . GLU A 1 222 ? 16.197 12.858 5.333 1.00 58.28 222 GLU A O 1
ATOM 1702 N N . HIS A 1 223 ? 15.087 14.779 4.942 1.00 49.88 223 HIS A N 1
ATOM 1703 C CA . HIS A 1 223 ? 16.274 15.553 4.567 1.00 49.88 223 HIS A CA 1
ATOM 1704 C C . HIS A 1 223 ? 17.028 16.106 5.783 1.00 49.88 223 HIS A C 1
ATOM 1706 O O . HIS A 1 223 ? 18.236 16.320 5.700 1.00 49.88 223 HIS A O 1
ATOM 1712 N N . ALA A 1 224 ? 16.359 16.281 6.927 1.00 50.62 224 ALA A N 1
ATOM 1713 C CA . ALA A 1 224 ? 16.971 16.728 8.180 1.00 50.62 224 ALA A CA 1
ATOM 1714 C C . ALA A 1 224 ? 17.641 15.589 8.983 1.00 50.62 224 ALA A C 1
ATOM 1716 O O . ALA A 1 224 ? 18.655 15.810 9.648 1.00 50.62 224 ALA A O 1
ATOM 1717 N N . VAL A 1 225 ? 17.124 14.356 8.892 1.00 45.78 225 VAL A N 1
ATOM 1718 C CA . VAL A 1 225 ? 17.565 13.173 9.672 1.00 45.78 225 VAL A CA 1
ATOM 1719 C C . VAL A 1 225 ? 18.927 12.607 9.222 1.00 45.78 225 VAL A C 1
ATOM 1721 O O . VAL A 1 225 ? 19.448 11.672 9.823 1.00 45.78 225 VAL A O 1
ATOM 1724 N N . SER A 1 226 ? 19.614 13.241 8.264 1.00 40.00 226 SER A N 1
ATOM 1725 C CA . SER A 1 226 ? 21.052 12.979 8.055 1.00 40.00 226 SER A CA 1
ATOM 1726 C C . SER A 1 226 ? 21.942 13.433 9.230 1.00 40.00 226 SER A C 1
ATOM 1728 O O . SER A 1 226 ? 23.146 13.190 9.186 1.00 40.00 226 SER A O 1
ATOM 1730 N N . SER A 1 227 ? 21.379 14.052 10.280 1.00 31.31 227 SER A N 1
ATOM 1731 C CA . SER A 1 227 ? 22.162 14.664 11.367 1.00 31.31 227 SER A CA 1
ATOM 1732 C C . SER A 1 227 ? 21.909 14.138 12.786 1.00 31.31 227 SER A C 1
ATOM 1734 O O . SER A 1 227 ? 22.709 14.461 13.657 1.00 31.31 227 SER A O 1
ATOM 1736 N N . HIS A 1 228 ? 20.870 13.344 13.075 1.00 33.88 228 HIS A N 1
ATOM 1737 C CA . HIS A 1 228 ? 20.594 12.925 14.462 1.00 33.88 228 HIS A CA 1
ATOM 1738 C C . HIS A 1 228 ? 19.985 11.519 14.554 1.00 33.88 228 HIS A C 1
ATOM 1740 O O . HIS A 1 228 ? 18.839 11.296 14.176 1.00 33.88 228 HIS A O 1
ATOM 1746 N N . LEU A 1 229 ? 20.775 10.578 15.079 1.00 34.88 229 LEU A N 1
ATOM 1747 C CA . LEU A 1 229 ? 20.317 9.286 15.586 1.00 34.88 229 LEU A CA 1
ATOM 1748 C C . LEU A 1 229 ? 19.949 9.483 17.062 1.00 34.88 229 LEU A C 1
ATOM 1750 O O . LEU A 1 229 ? 20.830 9.801 17.858 1.00 34.88 229 LEU A O 1
ATOM 1754 N N . GLU A 1 230 ? 18.682 9.305 17.429 1.00 31.94 230 GLU A N 1
ATOM 1755 C CA . GLU A 1 230 ? 18.294 9.109 18.830 1.00 31.94 230 GLU A CA 1
ATOM 1756 C C . GLU A 1 230 ? 17.877 7.652 19.049 1.00 31.94 230 GLU A C 1
ATOM 1758 O O . GLU A 1 230 ? 17.173 7.058 18.230 1.00 31.94 230 GLU A O 1
ATOM 1763 N N . GLU A 1 231 ? 18.380 7.077 20.142 1.00 31.89 231 GLU A N 1
ATOM 1764 C CA . GLU A 1 231 ? 18.211 5.674 20.518 1.00 31.89 231 GLU A CA 1
ATOM 1765 C C . GLU A 1 231 ? 16.790 5.361 21.019 1.00 31.89 231 GLU A C 1
ATOM 1767 O O . GLU A 1 231 ? 16.185 6.191 21.706 1.00 31.89 231 GLU A O 1
ATOM 1772 N N . PRO A 1 232 ? 16.246 4.157 20.757 1.00 32.56 232 PRO A N 1
ATOM 1773 C CA . PRO A 1 232 ? 14.991 3.737 21.354 1.00 32.56 232 PRO A CA 1
ATOM 1774 C C . PRO A 1 232 ? 15.196 3.119 22.742 1.00 32.56 232 PRO A C 1
ATOM 1776 O O . PRO A 1 232 ? 16.139 2.378 23.004 1.00 32.56 232 PRO A O 1
ATOM 1779 N N . SER A 1 233 ? 14.245 3.419 23.625 1.00 30.31 233 SER A N 1
ATOM 1780 C CA . SER A 1 233 ? 14.128 2.858 24.969 1.00 30.31 233 SER A CA 1
ATOM 1781 C C . SER A 1 233 ? 13.502 1.461 24.945 1.00 30.31 233 SER A C 1
ATOM 1783 O O . SER A 1 233 ? 12.574 1.182 24.185 1.00 30.31 233 SER A O 1
ATOM 1785 N N . GLU A 1 234 ? 14.030 0.596 25.809 1.00 32.16 234 GLU A N 1
ATOM 1786 C CA . GLU A 1 234 ? 13.685 -0.817 25.946 1.00 32.16 234 GLU A CA 1
ATOM 1787 C C . GLU A 1 234 ? 12.213 -1.046 26.329 1.00 32.16 234 GLU A C 1
ATOM 1789 O O . GLU A 1 234 ? 11.704 -0.493 27.306 1.00 32.16 234 GLU A O 1
ATOM 1794 N N . SER A 1 235 ? 11.552 -1.974 25.633 1.00 30.38 235 SER A N 1
ATOM 1795 C CA . SER A 1 235 ? 10.480 -2.770 26.238 1.00 30.38 235 SER A CA 1
ATOM 1796 C C . SER A 1 235 ? 10.436 -4.168 25.616 1.00 30.38 235 SER A C 1
ATOM 1798 O O . SER A 1 235 ? 10.280 -4.337 24.410 1.00 30.38 235 SER A O 1
ATOM 1800 N N . GLN A 1 236 ? 10.620 -5.184 26.461 1.00 34.47 236 GLN A N 1
ATOM 1801 C CA . GLN A 1 236 ? 10.558 -6.596 26.092 1.00 34.47 236 GLN A CA 1
ATOM 1802 C C . GLN A 1 236 ? 9.105 -7.013 25.833 1.00 34.47 236 GLN A C 1
ATOM 1804 O O . GLN A 1 236 ? 8.272 -6.979 26.739 1.00 34.47 236 GLN A O 1
ATOM 1809 N N . GLY A 1 237 ? 8.813 -7.455 24.610 1.00 29.08 237 GLY A N 1
ATOM 1810 C CA . GLY A 1 237 ? 7.550 -8.089 24.239 1.00 29.08 237 GLY A CA 1
ATOM 1811 C C . GLY A 1 237 ? 7.807 -9.454 23.609 1.00 29.08 237 GLY A C 1
ATOM 1812 O O . GLY A 1 237 ? 8.445 -9.547 22.566 1.00 29.08 237 GLY A O 1
ATOM 1813 N N . ASN A 1 238 ? 7.335 -10.515 24.264 1.00 29.66 238 ASN A N 1
ATOM 1814 C CA . ASN A 1 238 ? 7.439 -11.894 23.792 1.00 29.66 238 ASN A CA 1
ATOM 1815 C C . ASN A 1 238 ? 6.766 -12.084 22.424 1.00 29.66 238 ASN A C 1
ATOM 1817 O O . ASN A 1 238 ? 5.622 -11.680 22.219 1.00 29.66 238 ASN A O 1
ATOM 1821 N N . PHE A 1 239 ? 7.474 -12.776 21.531 1.00 38.12 239 PHE A N 1
ATOM 1822 C CA . PHE A 1 239 ? 7.016 -13.174 20.205 1.00 38.12 239 PHE A CA 1
ATOM 1823 C C . PHE A 1 239 ? 5.749 -14.035 20.276 1.00 38.12 239 PHE A C 1
ATOM 1825 O O . PHE A 1 239 ? 5.763 -15.152 20.796 1.00 38.12 239 PHE A O 1
ATOM 1832 N N . VAL A 1 240 ? 4.680 -13.550 19.652 1.00 36.94 240 VAL A N 1
ATOM 1833 C CA . VAL A 1 240 ? 3.659 -14.397 19.037 1.00 36.94 240 VAL A CA 1
ATOM 1834 C C . VAL A 1 240 ? 3.880 -14.239 17.541 1.00 36.94 240 VAL A C 1
ATOM 1836 O O . VAL A 1 240 ? 3.934 -13.123 17.037 1.00 36.94 240 VAL A O 1
ATOM 1839 N N . SER A 1 241 ? 4.096 -15.344 16.835 1.00 42.53 241 SER A N 1
ATOM 1840 C CA . SER A 1 241 ? 4.197 -15.351 15.375 1.00 42.53 241 SER A CA 1
ATOM 1841 C C . SER A 1 241 ? 2.893 -14.814 14.781 1.00 42.53 241 SER A C 1
ATOM 1843 O O . SER A 1 241 ? 1.898 -15.543 14.744 1.00 42.53 241 SER A O 1
ATOM 1845 N N . ASP A 1 242 ? 2.891 -13.552 14.359 1.00 48.97 242 ASP A N 1
ATOM 1846 C CA . ASP A 1 242 ? 1.740 -12.947 13.702 1.00 48.97 242 ASP A CA 1
ATOM 1847 C C . ASP A 1 242 ? 1.411 -13.698 12.398 1.00 48.97 242 ASP A C 1
ATOM 1849 O O . ASP A 1 242 ? 2.313 -14.062 11.632 1.00 48.97 242 ASP A O 1
ATOM 1853 N N . PRO A 1 243 ? 0.124 -13.975 12.121 1.00 54.56 243 PRO A N 1
ATOM 1854 C CA . PRO A 1 243 ? -0.274 -14.662 10.903 1.00 54.56 243 PRO A CA 1
ATOM 1855 C C . PRO A 1 243 ? 0.052 -13.798 9.681 1.00 54.56 243 PRO A C 1
ATOM 1857 O O . PRO A 1 243 ? -0.241 -12.604 9.646 1.00 54.56 243 PRO A O 1
ATOM 1860 N N . SER A 1 244 ? 0.614 -14.413 8.635 1.00 65.31 244 SER A N 1
ATOM 1861 C CA . SER A 1 244 ? 0.837 -13.725 7.356 1.00 65.31 244 SER A CA 1
ATOM 1862 C C . SER A 1 244 ? -0.458 -13.085 6.834 1.00 65.31 244 SER A C 1
ATOM 1864 O O . SER A 1 244 ? -1.541 -13.650 7.001 1.00 65.31 244 SER A O 1
ATOM 1866 N N . LEU A 1 245 ? -0.368 -11.959 6.116 1.00 67.62 245 LEU A N 1
ATOM 1867 C CA . LEU A 1 245 ? -1.543 -11.338 5.483 1.00 67.62 245 LEU A CA 1
ATOM 1868 C C . LEU A 1 245 ? -2.342 -12.326 4.630 1.00 67.62 245 LEU A C 1
ATOM 1870 O O . LEU A 1 245 ? -3.566 -12.295 4.635 1.00 67.62 245 LEU A O 1
ATOM 1874 N N . ARG A 1 246 ? -1.662 -13.245 3.934 1.00 70.56 246 ARG A N 1
ATOM 1875 C CA . ARG A 1 246 ? -2.328 -14.311 3.182 1.00 70.56 246 ARG A CA 1
ATOM 1876 C C . ARG A 1 246 ? -3.206 -15.169 4.093 1.00 70.56 246 ARG A C 1
ATOM 1878 O O . ARG A 1 246 ? -4.341 -15.441 3.730 1.00 70.56 246 ARG A O 1
ATOM 1885 N N . SER A 1 247 ? -2.713 -15.551 5.269 1.00 70.94 247 SER A N 1
ATOM 1886 C CA . SER A 1 247 ? -3.497 -16.281 6.271 1.00 70.94 247 SER A CA 1
ATOM 1887 C C . SER A 1 247 ? -4.682 -15.472 6.802 1.00 70.94 247 SER A C 1
ATOM 1889 O O . SER A 1 247 ? -5.689 -16.066 7.165 1.00 70.94 247 SER A O 1
ATOM 1891 N N . VAL A 1 248 ? -4.575 -14.142 6.861 1.00 72.19 248 VAL A N 1
ATOM 1892 C CA . VAL A 1 248 ? -5.671 -13.259 7.299 1.00 72.19 248 VAL A CA 1
ATOM 1893 C C . VAL A 1 248 ? -6.724 -13.067 6.201 1.00 72.19 248 VAL A C 1
ATOM 1895 O O . VAL A 1 248 ? -7.904 -12.894 6.504 1.00 72.19 248 VAL A O 1
ATOM 1898 N N . LEU A 1 249 ? -6.299 -13.092 4.935 1.00 71.44 249 LEU A N 1
ATOM 1899 C CA . LEU A 1 249 ? -7.126 -12.847 3.748 1.00 71.44 249 LEU A CA 1
ATOM 1900 C C . LEU A 1 249 ? -7.642 -14.124 3.067 1.00 71.44 249 LEU A C 1
ATOM 1902 O O . LEU A 1 249 ? -8.289 -14.037 2.023 1.00 71.44 249 LEU A O 1
ATOM 1906 N N . SER A 1 250 ? -7.353 -15.294 3.636 1.00 78.31 250 SER A N 1
ATOM 1907 C CA . SER A 1 250 ? -7.811 -16.584 3.122 1.00 78.31 250 SER A CA 1
ATOM 1908 C C . SER A 1 250 ? -8.786 -17.240 4.092 1.00 78.31 250 SER A C 1
ATOM 1910 O O . SER A 1 250 ? -8.668 -17.090 5.308 1.00 78.31 250 SER A O 1
ATOM 1912 N N . ASP A 1 251 ? -9.734 -18.000 3.556 1.00 76.50 251 ASP A N 1
ATOM 1913 C CA . ASP A 1 251 ? 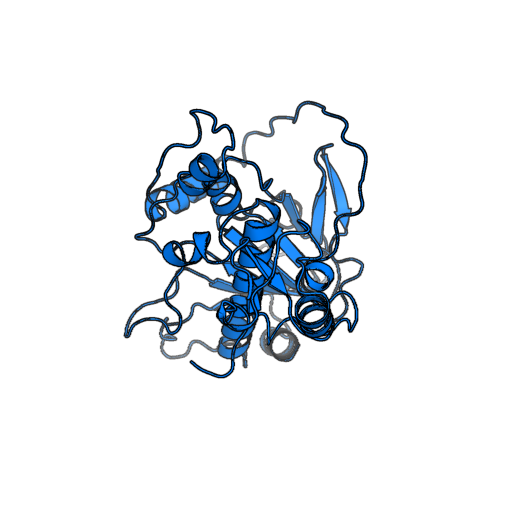-10.594 -18.883 4.331 1.00 76.50 251 ASP A CA 1
ATOM 1914 C C . ASP A 1 251 ? -9.727 -19.895 5.103 1.00 76.50 251 ASP A C 1
ATOM 1916 O O . ASP A 1 251 ? -8.963 -20.636 4.483 1.00 76.50 251 ASP A O 1
ATOM 1920 N N . PRO A 1 252 ? -9.825 -19.971 6.440 1.00 69.62 252 PRO A N 1
ATOM 1921 C CA . PRO A 1 252 ? -8.956 -20.830 7.245 1.00 69.62 252 PRO A CA 1
ATOM 1922 C C . PRO A 1 252 ? -9.199 -22.332 7.032 1.00 69.62 252 PRO A C 1
ATOM 1924 O O . PRO A 1 252 ? -8.397 -23.140 7.495 1.00 69.62 252 PRO A O 1
ATOM 1927 N N . LEU A 1 253 ? -10.291 -22.724 6.361 1.00 74.06 253 LEU A N 1
ATOM 1928 C CA . LEU A 1 253 ? -10.587 -24.127 6.054 1.00 74.06 253 LEU A CA 1
ATOM 1929 C C . LEU A 1 253 ? -10.093 -24.546 4.667 1.00 74.06 253 LEU A C 1
ATOM 1931 O O . LEU A 1 253 ? -9.535 -25.630 4.527 1.00 74.06 253 LEU A O 1
ATOM 1935 N N . SER A 1 254 ? -10.294 -23.714 3.646 1.00 74.94 254 SER A N 1
ATOM 1936 C CA . SER A 1 254 ? -9.900 -24.032 2.265 1.00 74.94 254 SER A CA 1
ATOM 1937 C C . SER A 1 254 ? -8.575 -23.407 1.826 1.00 74.94 254 SER A C 1
ATOM 1939 O O . SER A 1 254 ? -7.988 -23.855 0.844 1.00 74.94 254 SER A O 1
ATOM 1941 N N . GLY A 1 255 ? -8.099 -22.366 2.512 1.00 69.31 255 GLY A N 1
ATOM 1942 C CA . GLY A 1 255 ? -6.946 -21.565 2.093 1.00 69.31 255 GLY A CA 1
ATOM 1943 C C . GLY A 1 255 ? -7.194 -20.706 0.846 1.00 69.31 255 GLY A C 1
ATOM 1944 O O . GLY A 1 255 ? -6.247 -20.099 0.340 1.00 69.31 255 GLY A O 1
ATOM 1945 N N . ALA A 1 256 ? -8.431 -20.655 0.339 1.00 76.25 256 ALA A N 1
ATOM 1946 C CA . ALA A 1 256 ? -8.825 -19.799 -0.777 1.00 76.25 256 ALA A CA 1
ATOM 1947 C C . ALA A 1 256 ? -8.960 -18.340 -0.324 1.00 76.25 256 ALA A C 1
ATOM 1949 O O . ALA A 1 256 ? -9.345 -18.086 0.815 1.00 76.25 256 ALA A O 1
ATOM 1950 N N . PHE A 1 257 ? -8.664 -17.381 -1.204 1.00 73.69 257 PHE A N 1
ATOM 1951 C CA . PHE A 1 257 ? -8.903 -15.969 -0.904 1.00 73.69 257 PHE A CA 1
ATOM 1952 C C . PHE A 1 257 ? -10.400 -15.704 -0.721 1.00 73.69 257 PHE A C 1
ATOM 1954 O O . PHE A 1 257 ? -11.235 -16.329 -1.371 1.00 73.69 257 PHE A O 1
ATOM 1961 N N . LEU A 1 258 ? -10.732 -14.783 0.182 1.00 77.25 258 LEU A N 1
ATOM 1962 C CA . LEU A 1 258 ? -12.104 -14.496 0.607 1.00 77.25 258 LEU A CA 1
ATOM 1963 C C . LEU A 1 258 ? -12.909 -13.664 -0.419 1.00 77.25 258 LEU A C 1
ATOM 1965 O O . LEU A 1 258 ? -13.554 -12.695 -0.040 1.00 77.25 258 LEU A O 1
ATOM 1969 N N . GLU A 1 259 ? -12.866 -14.010 -1.708 1.00 70.31 259 GLU A N 1
ATOM 1970 C CA . GLU A 1 259 ? -13.514 -13.271 -2.815 1.00 70.31 259 GLU A CA 1
ATOM 1971 C C . GLU A 1 259 ? -15.049 -13.209 -2.697 1.00 70.31 259 GLU A C 1
ATOM 1973 O O . GLU A 1 259 ? -15.682 -12.266 -3.169 1.00 70.31 259 GLU A O 1
ATOM 1978 N N . ASP A 1 260 ? -15.642 -14.188 -2.016 1.00 74.50 260 ASP A N 1
ATOM 1979 C CA . ASP A 1 260 ? -17.066 -14.322 -1.695 1.00 74.50 260 ASP A CA 1
ATOM 1980 C C . ASP A 1 260 ? -17.394 -13.884 -0.253 1.00 74.50 260 ASP A C 1
ATOM 1982 O O . ASP A 1 260 ? -18.417 -14.283 0.309 1.00 74.50 260 ASP A O 1
ATOM 1986 N N . ALA A 1 261 ? -16.514 -13.101 0.384 1.00 81.12 261 ALA A N 1
ATOM 1987 C CA . ALA A 1 261 ? -16.699 -12.685 1.767 1.00 81.12 261 ALA A CA 1
ATOM 1988 C C . ALA A 1 261 ? -18.037 -11.971 1.980 1.00 81.12 261 ALA A C 1
ATOM 1990 O O . ALA A 1 261 ? -18.313 -10.943 1.366 1.00 81.12 261 ALA A O 1
ATOM 1991 N N . MET A 1 262 ? -18.808 -12.442 2.954 1.00 80.94 262 MET A N 1
ATOM 1992 C CA . MET A 1 262 ? -19.997 -11.774 3.474 1.00 80.94 262 MET A CA 1
ATOM 1993 C C . MET A 1 262 ? -19.705 -11.243 4.875 1.00 80.94 262 MET A C 1
ATOM 1995 O O . MET A 1 262 ? -18.987 -11.871 5.658 1.00 80.94 262 MET A O 1
ATOM 1999 N N . VAL A 1 263 ? -20.261 -10.081 5.204 1.00 81.56 263 VAL A N 1
ATOM 2000 C CA . VAL A 1 263 ? -20.186 -9.468 6.531 1.00 81.56 263 VAL A CA 1
ATOM 2001 C C . VAL A 1 263 ? -21.451 -9.815 7.315 1.00 81.56 263 VAL A C 1
ATOM 2003 O O . VAL A 1 263 ? -22.570 -9.653 6.830 1.00 81.56 263 VAL A O 1
ATOM 2006 N N . LEU A 1 264 ? -21.262 -10.301 8.539 1.00 81.81 264 LEU A N 1
ATOM 2007 C CA . LEU A 1 264 ? -22.327 -10.495 9.520 1.00 81.81 264 LEU A CA 1
ATOM 2008 C C . LEU A 1 264 ? -22.723 -9.167 10.170 1.00 81.81 264 LEU A C 1
ATOM 2010 O O . LEU A 1 264 ? -21.898 -8.264 10.292 1.00 81.81 264 LEU A O 1
ATOM 2014 N N . GLN A 1 265 ? -23.925 -9.091 10.746 1.00 75.94 265 GLN A N 1
ATOM 2015 C CA . GLN A 1 265 ? -24.337 -7.937 11.562 1.00 75.94 265 GLN A CA 1
ATOM 2016 C C . GLN A 1 265 ? -23.392 -7.642 12.738 1.00 75.94 265 GLN A C 1
ATOM 2018 O O . GLN A 1 265 ? -23.240 -6.493 13.138 1.00 75.94 265 GLN A O 1
ATOM 2023 N N . CYS A 1 266 ? -22.705 -8.659 13.268 1.00 77.19 266 CYS A N 1
ATOM 2024 C CA . CYS A 1 266 ? -21.687 -8.474 14.304 1.00 77.19 266 CYS A CA 1
ATOM 2025 C C . CYS A 1 266 ? -20.362 -7.878 13.784 1.00 77.19 266 CYS A C 1
ATOM 2027 O O . CYS A 1 266 ? -19.411 -7.760 14.553 1.00 77.19 266 CYS A O 1
ATOM 2029 N N . GLY A 1 267 ? -20.272 -7.539 12.494 1.00 72.31 267 GLY A N 1
ATOM 2030 C CA . GLY A 1 267 ? -19.109 -6.921 11.852 1.00 72.31 267 GLY A CA 1
ATOM 2031 C C . GLY A 1 267 ? -18.023 -7.902 11.397 1.00 72.31 267 GLY A C 1
ATOM 2032 O O . GLY A 1 267 ? -17.048 -7.491 10.771 1.00 72.31 267 GLY A O 1
ATOM 2033 N N . HIS A 1 268 ? -18.169 -9.201 11.670 1.00 79.25 268 HIS A N 1
ATOM 2034 C CA . HIS A 1 268 ? -17.204 -10.213 11.239 1.00 79.25 268 HIS A CA 1
ATOM 2035 C C . HIS A 1 268 ? -17.476 -10.684 9.810 1.00 79.25 268 HIS A C 1
ATOM 2037 O O . HIS A 1 268 ? -18.620 -10.959 9.452 1.00 79.25 268 HIS A O 1
ATOM 2043 N N . SER A 1 269 ? -16.417 -10.810 9.008 1.00 80.38 269 SER A N 1
ATOM 2044 C CA . SER A 1 269 ? -16.502 -11.289 7.627 1.00 80.38 269 SER A CA 1
ATOM 2045 C C . SER A 1 269 ? -16.047 -12.736 7.498 1.00 80.38 269 SER A C 1
ATOM 2047 O O . SER A 1 269 ? -15.023 -13.112 8.071 1.00 80.38 269 SER A O 1
ATOM 2049 N N . PHE A 1 270 ? -16.775 -13.513 6.702 1.00 82.25 270 PHE A N 1
ATOM 2050 C CA . PHE A 1 270 ? -16.454 -14.897 6.363 1.00 82.25 270 PHE A CA 1
ATOM 2051 C C . PHE A 1 270 ? -16.668 -15.111 4.870 1.00 82.25 270 PHE A C 1
ATOM 2053 O O . PHE A 1 270 ? -17.630 -14.595 4.317 1.00 82.25 270 PHE A O 1
ATOM 2060 N N . GLY A 1 271 ? -15.801 -15.892 4.242 1.00 83.31 271 GLY A N 1
ATOM 2061 C CA . GLY A 1 271 ? -15.905 -16.329 2.849 1.00 83.31 271 GLY A CA 1
ATOM 2062 C C . GLY A 1 271 ? -15.600 -17.823 2.754 1.00 83.31 271 GLY A C 1
ATOM 2063 O O . GLY A 1 271 ? -15.265 -18.462 3.760 1.00 83.31 271 GLY A O 1
ATOM 2064 N N . GLY A 1 272 ? -15.744 -18.390 1.566 1.00 82.75 272 GLY A N 1
ATOM 2065 C CA . GLY A 1 272 ? -15.431 -19.773 1.255 1.00 82.75 272 GLY A CA 1
ATOM 2066 C C . GLY A 1 272 ? -16.189 -20.781 2.119 1.00 82.75 272 GLY A C 1
ATOM 2067 O O . GLY A 1 272 ? -17.396 -20.685 2.363 1.00 82.75 272 GLY A O 1
ATOM 2068 N N . VAL A 1 273 ? -15.473 -21.805 2.585 1.00 84.12 273 VAL A N 1
ATOM 2069 C CA . VAL A 1 273 ? -16.073 -22.918 3.335 1.00 84.12 273 VAL A CA 1
ATOM 2070 C C . VAL A 1 273 ? -16.473 -22.482 4.746 1.00 84.12 273 VAL A C 1
ATOM 2072 O O . VAL A 1 273 ? -17.493 -22.950 5.260 1.00 84.12 273 VAL A O 1
ATOM 2075 N N . MET A 1 274 ? -15.735 -21.554 5.367 1.00 84.69 274 MET A N 1
ATOM 2076 C CA . MET A 1 274 ? -16.112 -21.028 6.680 1.00 84.69 274 MET A CA 1
ATOM 2077 C C . MET A 1 274 ? -17.436 -20.264 6.635 1.00 84.69 274 MET A C 1
ATOM 2079 O O . MET A 1 274 ? -18.226 -20.396 7.568 1.00 84.69 274 MET A O 1
ATOM 2083 N N . LEU A 1 275 ? -17.730 -19.529 5.557 1.00 84.94 275 LEU A N 1
ATOM 2084 C CA . LEU A 1 275 ? -19.026 -18.862 5.405 1.00 84.94 275 LEU A CA 1
ATOM 2085 C C . LEU A 1 275 ? -20.186 -19.868 5.414 1.00 84.94 275 LEU A C 1
ATOM 2087 O O . LEU A 1 275 ? -21.144 -19.682 6.163 1.00 84.94 275 LEU A O 1
ATOM 2091 N N . LYS A 1 276 ? -20.074 -20.969 4.657 1.00 85.94 276 LYS A N 1
ATOM 2092 C CA . LYS A 1 276 ? -21.091 -22.039 4.654 1.00 85.94 276 LYS A CA 1
ATOM 2093 C C . LYS A 1 276 ? -21.317 -22.603 6.053 1.00 85.94 276 LYS A C 1
ATOM 2095 O O . LYS A 1 276 ? -22.455 -22.714 6.495 1.00 85.94 276 LYS A O 1
ATOM 2100 N N . LYS A 1 277 ? -20.232 -22.871 6.780 1.00 86.62 277 LYS A N 1
ATOM 2101 C CA . LYS A 1 277 ? -20.295 -23.389 8.149 1.00 86.62 277 LYS A CA 1
ATOM 2102 C C . LYS A 1 277 ? -20.951 -22.405 9.123 1.00 86.62 277 LYS A C 1
ATOM 2104 O O . LYS A 1 277 ? -21.738 -22.817 9.967 1.00 86.62 277 LYS A O 1
ATOM 2109 N N . VAL A 1 278 ? -20.648 -21.112 9.015 1.00 87.25 278 VAL A N 1
ATOM 2110 C CA . VAL A 1 278 ? -21.259 -20.059 9.847 1.00 87.25 278 VAL A CA 1
ATOM 2111 C C . VAL A 1 278 ? -22.767 -19.957 9.595 1.00 87.25 278 VAL A C 1
ATOM 2113 O O . VAL A 1 278 ? -23.530 -19.813 10.550 1.00 87.25 278 VAL A O 1
ATOM 2116 N N . ILE A 1 279 ? -23.194 -20.086 8.335 1.00 87.88 279 ILE A N 1
ATOM 2117 C CA . ILE A 1 279 ? -24.612 -20.111 7.947 1.00 87.88 279 ILE A CA 1
ATOM 2118 C C . ILE A 1 279 ? -25.306 -21.362 8.503 1.00 87.88 279 ILE A C 1
ATOM 2120 O O . ILE A 1 279 ? -26.359 -21.243 9.121 1.00 87.88 279 ILE A O 1
ATOM 2124 N N . GLU A 1 280 ? -24.705 -22.545 8.350 1.00 91.00 280 GLU A N 1
ATOM 2125 C CA . GLU A 1 280 ? -25.248 -23.811 8.873 1.00 91.00 280 GLU A CA 1
ATOM 2126 C C . GLU A 1 280 ? -25.370 -23.816 10.401 1.00 91.00 280 GLU A C 1
ATOM 2128 O O . GLU A 1 280 ? -26.343 -24.326 10.952 1.00 91.00 280 GLU A O 1
ATOM 2133 N N . MET A 1 2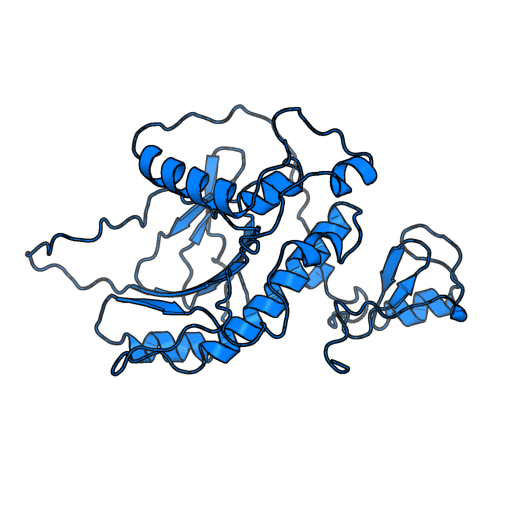81 ? -24.387 -23.240 11.097 1.00 88.62 281 MET A N 1
ATOM 2134 C CA . MET A 1 281 ? -24.382 -23.164 12.558 1.00 88.62 281 MET A CA 1
ATOM 2135 C C . MET A 1 281 ? -25.268 -22.038 13.106 1.00 88.62 281 MET A C 1
ATOM 2137 O O . MET A 1 281 ? -25.464 -21.991 14.320 1.00 88.62 281 MET A O 1
ATOM 2141 N N . ALA A 1 282 ? -25.754 -21.125 12.254 1.00 89.12 282 ALA A N 1
ATOM 2142 C CA . ALA A 1 282 ? -26.469 -19.899 12.628 1.00 89.12 282 ALA A CA 1
ATOM 2143 C C . ALA A 1 282 ? -25.757 -19.076 13.724 1.00 89.12 282 ALA A C 1
ATOM 2145 O O . ALA A 1 282 ? -26.388 -18.377 14.523 1.00 89.12 282 ALA A O 1
ATOM 2146 N N . ARG A 1 283 ? -24.421 -19.179 13.797 1.00 89.38 283 ARG A N 1
ATOM 2147 C CA . ARG A 1 283 ? -23.595 -18.554 14.837 1.00 89.38 283 ARG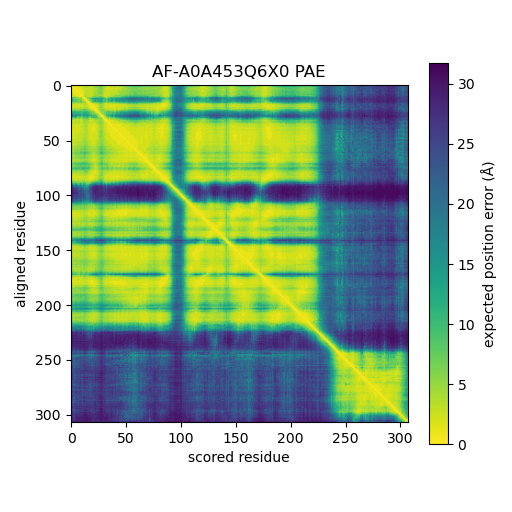 A CA 1
ATOM 2148 C C . ARG A 1 283 ? -22.242 -18.121 14.291 1.00 89.38 283 ARG A C 1
ATOM 2150 O O . ARG A 1 283 ? -21.569 -18.862 13.576 1.00 89.38 283 ARG A O 1
ATOM 2157 N N . CYS A 1 284 ? -21.808 -16.930 14.687 1.00 82.38 284 CYS A N 1
ATOM 2158 C CA . CYS A 1 284 ? -20.491 -16.404 14.363 1.00 82.38 284 CYS A CA 1
ATOM 2159 C C . CYS A 1 284 ? -19.411 -17.204 15.099 1.00 82.38 284 CYS A C 1
ATOM 2161 O O . CYS A 1 284 ? -19.415 -17.268 16.323 1.00 82.38 284 CYS A O 1
ATOM 2163 N N . THR A 1 285 ? -18.428 -17.747 14.388 1.00 80.19 285 THR A N 1
ATOM 2164 C CA . THR A 1 285 ? -17.350 -18.539 15.009 1.00 80.19 285 THR A CA 1
ATOM 2165 C C . THR A 1 285 ? -16.348 -17.706 15.815 1.00 80.19 285 THR A C 1
ATOM 2167 O O . THR A 1 285 ? -15.549 -18.278 16.550 1.00 80.19 285 THR A O 1
ATOM 2170 N N . ILE A 1 286 ? -16.395 -16.371 15.713 1.00 77.31 286 ILE A N 1
ATOM 2171 C CA . ILE A 1 286 ? -15.494 -15.454 16.431 1.00 77.31 286 ILE A CA 1
ATOM 2172 C C . ILE A 1 286 ? -16.132 -14.957 17.732 1.00 77.31 286 ILE A C 1
ATOM 2174 O O . ILE A 1 286 ? -15.553 -15.113 18.802 1.00 77.31 286 ILE A O 1
ATOM 2178 N N . CYS A 1 287 ? -17.325 -14.358 17.660 1.00 77.12 287 CYS A N 1
ATOM 2179 C CA . CYS A 1 287 ? -17.994 -13.775 18.830 1.00 77.12 287 CYS A CA 1
ATOM 2180 C C . CYS A 1 287 ? -19.168 -14.604 19.358 1.00 77.12 287 CYS A C 1
ATOM 2182 O O . CYS A 1 287 ? -19.810 -14.204 20.326 1.00 77.12 287 CYS A O 1
ATOM 2184 N N . ASN A 1 288 ? -19.476 -15.734 18.717 1.00 84.88 288 ASN A N 1
ATOM 2185 C CA . ASN A 1 288 ? -20.604 -16.598 19.054 1.00 84.88 288 ASN A CA 1
ATOM 2186 C C . ASN A 1 288 ? -21.980 -15.903 18.993 1.00 84.88 288 ASN A C 1
ATOM 2188 O O . ASN A 1 288 ? -22.939 -16.418 19.563 1.00 84.88 288 ASN A O 1
ATOM 2192 N N . GLY A 1 289 ? -22.088 -14.750 18.322 1.00 83.00 289 GLY A N 1
ATOM 2193 C CA . GLY A 1 289 ? -23.358 -14.059 18.076 1.00 83.00 289 GLY A CA 1
ATOM 2194 C C . GLY A 1 289 ? -24.236 -14.806 17.072 1.00 83.00 289 GLY A C 1
ATOM 2195 O O . GLY A 1 289 ? -23.713 -15.540 16.233 1.00 83.00 289 GLY A O 1
ATOM 2196 N N . GLU A 1 290 ? -25.554 -14.632 17.162 1.00 87.19 290 GLU A N 1
ATOM 2197 C CA . GLU A 1 290 ? -26.505 -15.229 16.217 1.00 87.19 290 GLU A CA 1
ATOM 2198 C C . GLU A 1 290 ? -26.328 -14.662 14.807 1.00 87.19 290 GLU A C 1
ATOM 2200 O O . GLU A 1 290 ? -25.965 -13.498 14.621 1.00 87.19 290 GLU A O 1
ATOM 2205 N N . VAL A 1 291 ? -26.555 -15.517 13.814 1.00 88.75 291 VAL A N 1
ATOM 2206 C CA . VAL A 1 291 ? -26.424 -15.178 12.399 1.00 88.75 291 VAL A CA 1
ATOM 2207 C C . VAL A 1 291 ? -27.744 -15.438 11.706 1.00 88.75 291 VAL A C 1
ATOM 2209 O O . VAL A 1 291 ? -28.183 -16.582 11.623 1.00 88.75 291 VAL A O 1
ATOM 2212 N N . ASP A 1 292 ? -28.330 -14.375 11.165 1.00 87.31 292 ASP A N 1
ATOM 2213 C CA . ASP A 1 292 ? -29.443 -14.472 10.234 1.00 87.31 292 ASP A CA 1
ATOM 2214 C C . ASP A 1 292 ? -28.920 -14.418 8.784 1.00 87.31 292 ASP A C 1
ATOM 2216 O O . ASP A 1 292 ? -28.367 -13.385 8.384 1.00 87.31 292 ASP A O 1
ATOM 2220 N N . PRO A 1 293 ? -29.091 -15.479 7.973 1.00 81.88 293 PRO A N 1
ATOM 2221 C CA . PRO A 1 293 ? -28.644 -15.496 6.585 1.00 81.88 293 PRO A CA 1
ATOM 2222 C C . PRO A 1 293 ? -29.253 -14.385 5.719 1.00 81.88 293 PRO A C 1
ATOM 2224 O O . PRO A 1 293 ? -28.591 -13.918 4.794 1.00 81.88 293 PRO A O 1
ATOM 2227 N N . SER A 1 294 ? -30.470 -13.911 6.017 1.00 81.62 294 SER A N 1
ATOM 2228 C CA . SER A 1 294 ? -31.068 -12.783 5.278 1.00 81.62 294 SER A CA 1
ATOM 2229 C C . SER A 1 294 ? -30.427 -11.429 5.581 1.00 81.62 294 SER A C 1
ATOM 2231 O O . SER A 1 294 ? -30.653 -10.470 4.846 1.00 81.62 294 SER A O 1
ATOM 2233 N N . SER A 1 295 ? -29.617 -11.342 6.636 1.00 79.75 295 SER A N 1
ATOM 2234 C CA . SER A 1 295 ? -28.945 -10.111 7.064 1.00 79.75 295 SER A CA 1
ATOM 2235 C C . SER A 1 295 ? -27.496 -9.979 6.584 1.00 79.75 295 SER A C 1
ATOM 2237 O O . SER A 1 295 ? -26.840 -8.975 6.868 1.00 79.75 295 SER A O 1
ATOM 2239 N N . LEU A 1 296 ? -26.990 -10.993 5.877 1.00 82.81 296 LEU A N 1
ATOM 2240 C CA . LEU A 1 296 ? -25.653 -11.004 5.296 1.00 82.81 296 LEU A CA 1
ATOM 2241 C C . LEU A 1 296 ? -25.564 -9.975 4.167 1.00 82.81 296 LEU A C 1
ATOM 2243 O O . LEU A 1 296 ? -26.403 -9.960 3.267 1.00 82.81 296 LEU A O 1
ATOM 2247 N N . PHE A 1 297 ? -2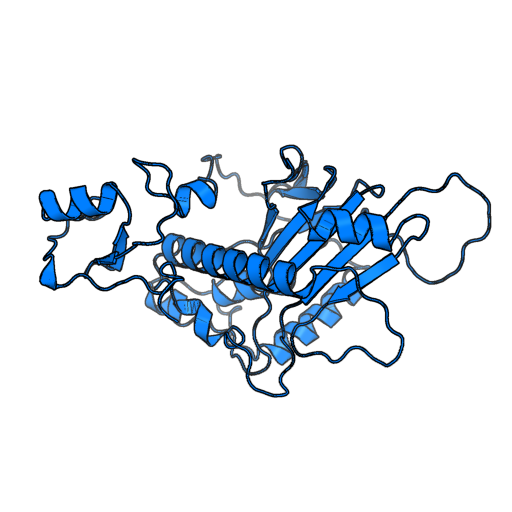4.506 -9.171 4.161 1.00 80.06 297 PHE A N 1
ATOM 2248 C CA . PHE A 1 297 ? -24.203 -8.274 3.045 1.00 80.06 297 PHE A CA 1
ATOM 2249 C C . PHE A 1 297 ? -22.800 -8.549 2.497 1.00 80.06 297 PHE A C 1
ATOM 2251 O O . PHE A 1 297 ? -21.902 -8.895 3.271 1.00 80.06 297 PHE A O 1
ATOM 2258 N N . PRO A 1 298 ? -22.592 -8.435 1.174 1.00 76.38 298 PRO A N 1
ATOM 2259 C CA . PRO A 1 298 ? -21.297 -8.701 0.568 1.00 76.38 298 PRO A CA 1
ATOM 2260 C C . PRO A 1 298 ? -20.245 -7.741 1.113 1.00 76.38 298 PRO A C 1
ATOM 2262 O O . PRO A 1 298 ? -20.461 -6.532 1.228 1.00 76.38 298 PRO A O 1
ATOM 2265 N N . ASN A 1 299 ? -19.078 -8.286 1.433 1.00 66.88 299 ASN A N 1
ATOM 2266 C CA . ASN A 1 299 ? -17.903 -7.489 1.706 1.00 66.88 299 ASN A CA 1
ATOM 2267 C C . ASN A 1 299 ? -17.304 -7.055 0.364 1.00 66.88 299 ASN A C 1
ATOM 2269 O O . ASN A 1 299 ? -16.444 -7.725 -0.207 1.00 66.88 299 ASN A O 1
ATOM 2273 N N . LEU A 1 300 ? -17.776 -5.911 -0.136 1.00 60.16 300 LEU A N 1
ATOM 2274 C CA . LEU A 1 300 ? -17.383 -5.334 -1.429 1.00 60.16 300 LEU A CA 1
ATOM 2275 C C . LEU A 1 300 ? -15.878 -5.029 -1.543 1.00 60.16 300 LEU A C 1
ATOM 2277 O O . LEU A 1 300 ? -15.385 -4.757 -2.630 1.00 60.16 300 LEU A O 1
ATOM 2281 N N . VAL A 1 301 ? -15.130 -5.111 -0.440 1.00 52.62 301 VAL A N 1
ATOM 2282 C CA . VAL A 1 301 ? -13.662 -5.058 -0.443 1.00 52.62 301 VAL A CA 1
ATOM 2283 C C . VAL A 1 301 ? -13.041 -6.280 -1.138 1.00 52.62 301 VAL A C 1
ATOM 2285 O O . VAL A 1 301 ? -11.948 -6.170 -1.695 1.00 52.62 301 VAL A O 1
ATOM 2288 N N . PHE A 1 302 ? -13.717 -7.434 -1.109 1.00 45.19 302 PHE A N 1
ATOM 2289 C CA . PHE A 1 302 ? -13.208 -8.693 -1.658 1.00 45.19 302 PHE A CA 1
ATOM 2290 C C . PHE A 1 302 ? -13.926 -9.166 -2.934 1.00 45.19 302 PHE A C 1
ATOM 2292 O O . PHE A 1 302 ? -13.323 -9.901 -3.714 1.00 45.19 302 PHE A O 1
ATOM 2299 N N . CYS A 1 303 ? -15.155 -8.710 -3.202 1.00 38.97 303 CYS A N 1
ATOM 2300 C CA . CYS A 1 303 ? -15.866 -9.015 -4.448 1.00 38.97 303 CYS A CA 1
ATOM 2301 C C . CYS A 1 303 ? -15.360 -8.144 -5.611 1.00 38.97 303 CYS A C 1
ATOM 2303 O O . CYS A 1 303 ? -15.842 -7.034 -5.819 1.00 38.97 303 CYS A O 1
ATOM 2305 N N . TYR A 1 304 ? -14.411 -8.654 -6.399 1.00 41.88 304 TYR A N 1
ATOM 2306 C CA . TYR A 1 304 ? -13.838 -7.942 -7.553 1.00 41.88 304 TYR A CA 1
ATOM 2307 C C . TYR A 1 304 ? -14.541 -8.187 -8.905 1.00 41.88 304 TYR A C 1
ATOM 2309 O O . TYR A 1 304 ? -14.018 -7.738 -9.922 1.00 41.88 304 TYR A O 1
ATOM 2317 N N . GLU A 1 305 ? -15.702 -8.853 -8.954 1.00 33.41 305 GLU A N 1
ATOM 2318 C CA . GLU A 1 305 ? -16.396 -9.169 -10.224 1.00 33.41 305 GLU A CA 1
ATOM 2319 C C . GLU A 1 305 ? -17.698 -8.390 -10.504 1.00 33.41 305 GLU A C 1
ATOM 2321 O O . GLU A 1 305 ? -18.388 -8.702 -11.471 1.00 33.41 305 GLU A O 1
ATOM 2326 N N . GLN A 1 306 ? -18.058 -7.357 -9.730 1.00 30.47 306 GLN A N 1
ATOM 2327 C CA . GLN A 1 306 ? -19.291 -6.583 -10.001 1.00 30.47 306 GLN A CA 1
ATOM 2328 C C . GLN A 1 306 ? -19.150 -5.050 -10.006 1.00 30.47 306 GLN A C 1
ATOM 2330 O O . GLN A 1 306 ? -20.160 -4.353 -9.919 1.00 30.47 306 GLN A O 1
ATOM 2335 N N . LEU A 1 307 ? -17.937 -4.515 -10.181 1.00 34.75 307 LEU A N 1
ATOM 2336 C CA . LEU A 1 307 ? -17.716 -3.093 -10.489 1.00 34.75 307 LEU A CA 1
ATOM 2337 C C . LEU A 1 307 ? -16.772 -2.924 -11.681 1.00 34.75 307 LEU A C 1
ATOM 2339 O O . LEU A 1 307 ? -15.641 -3.460 -11.613 1.00 34.75 307 LEU A O 1
#

Foldseek 3Di:
DQQLVQLCVVQPPHWDKDKDWPLDDDDVPDDDRPCPVVVLVVVVLVVLLLQLLVCVVLVFFSCVCVLQAADVVHDHNDIGPKMKMKGAFADDPDDDDDPPDDDPCQPPKDWAAAAKKKKAKCDWFKWWADLQRDTDGQCNVHDRPDIDMFGHDLNCLLLLNPPPIIIMGGGDRHMIMIMIGGHTDQADWRANVRSVVSVDDHDPVRDTDGSNVSVVVVVVVVVVVVPDDDDHDDDDDDDDPDDDSLCSQAAVVPSHGQLQWWAFPVRDIHGDPVVVVCQVVQADPPPRDGGDPVRIDGPPSRNPPPD

Nearest PDB structures (foldseek):
  8p48-assembly1_A  TM=6.831E-01  e=3.129E-07  Aspergillus nidulans FGSC A4
  8rdb-assembly1_A  TM=6.684E-01  e=3.322E-07  Aspergillus nidulans FGSC A4
  8p7p-assembly1_A  TM=6.694E-01  e=4.479E-07  Aspergillus nidulans FGSC A4
  8bbc-assembly1_A  TM=6.775E-01  e=5.690E-07  Aspergillus nidulans FGSC A4
  8bsw-assembly1_A  TM=6.839E-01  e=9.181E-07  Aspergillus nidulans FGSC A4